Protein AF-A0A7N2M475-F1 (afdb_monomer)

InterPro domains:
  IPR001117 Multicopper oxidase, second cupredoxin domain [PF00394] (1-67)
  IPR008972 Cupredoxin [G3DSA:2.60.40.420] (1-97)
  IPR008972 Cupredoxin [SSF49503] (1-99)
  IPR045087 Multicopper oxidase [PTHR11709] (1-186)

Organism: Quercus lobata (NCBI:txid97700)

Radius of gyration: 23.49 Å; Cα contacts (8 Å, |Δi|>4): 237; chains: 1; bounding box: 61×37×65 Å

pLDDT: mean 92.79, std 6.05, range [60.66, 98.31]

Foldseek 3Di:
DWWQDKPPFGWDTDDDPDDDDDPPMDIDDDDDPPDPQAKAKDKDDAQDQDPDDDDDIDIDMDHHPPHDDDDHHYDDDDDSPPPVVVVVNVVPTGGDPPDPPDDDDDPDDPDAADKAKDKDWDAQDDDPRAAPDPPRTHIFIDILPDTDDQFDPDHPVVCVVVVNCVSHDDDCDDRYRPDDDPSPDPVCNPDPD

Mean predicted aligned error: 5.64 Å

Structure (mmCIF, N/CA/C/O backbone):
data_AF-A0A7N2M475-F1
#
_entry.id   AF-A0A7N2M475-F1
#
loop_
_atom_site.group_PDB
_atom_site.id
_atom_site.type_symbol
_atom_site.label_atom_id
_atom_site.label_alt_id
_atom_site.label_comp_id
_atom_site.label_asym_id
_atom_site.label_entity_id
_atom_site.label_seq_id
_atom_site.pdbx_PDB_ins_code
_atom_site.Cartn_x
_atom_site.Cartn_y
_atom_site.Cartn_z
_atom_site.occupancy
_atom_site.B_iso_or_equiv
_atom_site.auth_seq_id
_atom_site.auth_comp_id
_atom_site.auth_asym_id
_atom_site.auth_atom_id
_atom_site.pdbx_PDB_model_num
ATOM 1 N N . MET A 1 1 ? -14.676 -2.717 14.939 1.00 95.75 1 MET A N 1
ATOM 2 C CA . MET A 1 1 ? -14.855 -1.581 13.996 1.00 95.75 1 MET A CA 1
ATOM 3 C C . MET A 1 1 ? -15.519 -2.067 12.708 1.00 95.75 1 MET A C 1
ATOM 5 O O . MET A 1 1 ? -15.453 -3.262 12.441 1.00 95.75 1 MET A O 1
ATOM 9 N N . LYS A 1 2 ? -16.169 -1.190 11.929 1.00 98.06 2 LYS A N 1
ATOM 10 C CA . LYS A 1 2 ? -16.816 -1.527 10.646 1.00 98.06 2 LYS A CA 1
ATOM 11 C C . LYS A 1 2 ? -16.199 -0.710 9.509 1.00 98.06 2 LYS A C 1
ATOM 13 O O . LYS A 1 2 ? -16.401 0.500 9.463 1.00 98.06 2 LYS A O 1
ATOM 18 N N . VAL A 1 3 ? -15.453 -1.357 8.623 1.00 97.94 3 VAL A N 1
ATOM 19 C CA . VAL A 1 3 ? -14.917 -0.748 7.398 1.00 97.94 3 VAL A CA 1
ATOM 20 C C . VAL A 1 3 ? -16.051 -0.613 6.387 1.00 97.94 3 VAL A C 1
ATOM 22 O O . VAL A 1 3 ? -16.774 -1.585 6.155 1.00 97.94 3 VAL A O 1
ATOM 25 N N . VAL A 1 4 ? -16.224 0.590 5.839 1.00 97.25 4 VAL A N 1
ATOM 26 C CA . VAL A 1 4 ? -17.330 0.920 4.920 1.00 97.25 4 VAL A CA 1
ATOM 27 C C . VAL A 1 4 ? -16.870 1.522 3.593 1.00 97.25 4 VAL A C 1
ATOM 29 O O . VAL A 1 4 ? -17.634 1.511 2.629 1.00 97.25 4 VAL A O 1
ATOM 32 N N . ALA A 1 5 ? -15.645 2.046 3.527 1.00 96.50 5 ALA A N 1
ATOM 33 C CA . ALA A 1 5 ? -15.036 2.486 2.281 1.00 96.50 5 ALA A CA 1
ATOM 34 C C . ALA A 1 5 ? -13.509 2.363 2.336 1.00 96.50 5 ALA A C 1
ATOM 36 O O . ALA A 1 5 ? -12.908 2.463 3.410 1.00 96.50 5 ALA A O 1
ATOM 37 N N . ILE A 1 6 ? -12.901 2.178 1.167 1.00 95.94 6 ILE A N 1
ATOM 38 C CA . ILE A 1 6 ? -11.456 2.252 0.937 1.00 95.94 6 ILE A CA 1
ATOM 39 C C . ILE A 1 6 ? -11.208 3.084 -0.320 1.00 95.94 6 ILE A C 1
ATOM 41 O O . ILE A 1 6 ? -11.916 2.912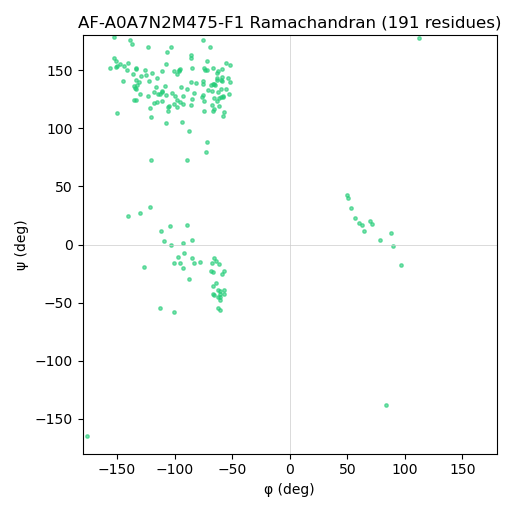 -1.309 1.00 95.94 6 ILE A O 1
ATOM 45 N N . ASP A 1 7 ? -10.248 4.005 -0.277 1.00 95.12 7 ASP A N 1
ATOM 46 C CA . ASP A 1 7 ? -9.843 4.836 -1.422 1.00 95.12 7 ASP A CA 1
ATOM 47 C C . ASP A 1 7 ? -11.034 5.510 -2.139 1.00 95.12 7 ASP A C 1
ATOM 49 O O . ASP A 1 7 ? -11.127 5.547 -3.365 1.00 95.12 7 ASP A O 1
ATOM 53 N N . ALA A 1 8 ? -11.972 6.038 -1.341 1.00 93.94 8 ALA A N 1
ATOM 54 C CA . ALA A 1 8 ? -13.227 6.663 -1.778 1.00 93.94 8 ALA A CA 1
ATOM 55 C C . ALA A 1 8 ? -14.212 5.740 -2.535 1.00 93.94 8 ALA A C 1
ATOM 57 O O . ALA A 1 8 ? -15.161 6.229 -3.152 1.00 93.94 8 ALA A O 1
ATOM 58 N N . ALA A 1 9 ? -14.044 4.418 -2.451 1.00 93.75 9 ALA A N 1
ATOM 59 C CA . ALA A 1 9 ? -14.984 3.424 -2.958 1.00 93.75 9 ALA A CA 1
ATOM 60 C C . ALA A 1 9 ? -15.664 2.670 -1.807 1.00 93.75 9 ALA A C 1
ATOM 62 O O . ALA A 1 9 ? -15.007 2.182 -0.886 1.00 93.75 9 ALA A O 1
ATOM 63 N N . TYR A 1 10 ? -16.992 2.548 -1.870 1.00 96.06 10 TYR A N 1
ATOM 64 C CA . TYR A 1 10 ? -17.750 1.796 -0.873 1.00 96.06 10 TYR A CA 1
ATOM 65 C C . TYR A 1 10 ? -17.411 0.307 -0.914 1.00 96.06 10 TYR A C 1
ATOM 67 O O . TYR A 1 10 ? -17.334 -0.308 -1.985 1.00 96.06 10 TYR A O 1
ATOM 75 N N . THR A 1 11 ? -17.273 -0.279 0.270 1.00 95.31 11 THR A N 1
ATOM 76 C CA . THR A 1 11 ? -17.067 -1.714 0.448 1.00 95.31 11 THR A CA 1
ATOM 77 C C . THR A 1 11 ? -18.328 -2.362 0.992 1.00 95.31 11 THR A C 1
ATOM 79 O O . THR A 1 11 ? -19.123 -1.722 1.687 1.00 95.31 11 THR A O 1
ATOM 82 N N . GLU A 1 12 ? -18.489 -3.661 0.749 1.00 96.12 12 GLU A N 1
ATOM 83 C CA . GLU A 1 12 ? -19.303 -4.455 1.667 1.00 96.12 12 GLU A CA 1
ATOM 84 C C . GLU A 1 12 ? -18.769 -4.252 3.089 1.00 96.12 12 GLU A C 1
ATOM 86 O O . GLU A 1 12 ? -17.564 -4.074 3.309 1.00 96.12 12 GLU A O 1
ATOM 91 N N . THR A 1 13 ? -19.670 -4.217 4.070 1.00 96.31 13 THR A N 1
ATOM 92 C CA . THR A 1 13 ? -19.257 -3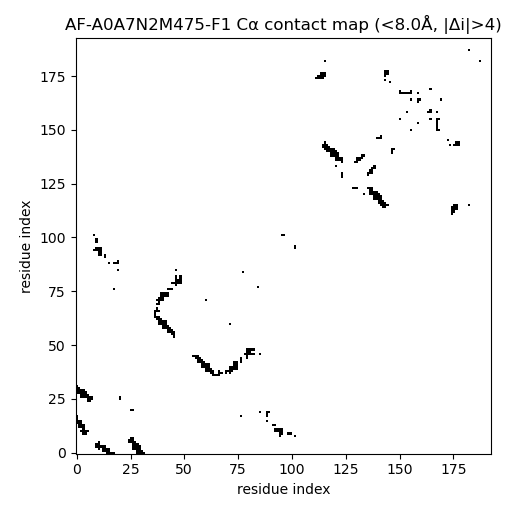.901 5.440 1.00 96.31 13 THR A CA 1
ATOM 93 C C . THR A 1 13 ? -18.345 -5.000 5.976 1.00 96.31 13 THR A C 1
ATOM 95 O O . THR A 1 13 ? -18.787 -6.129 6.193 1.00 96.31 13 THR A O 1
ATOM 98 N N . TYR A 1 14 ? -17.092 -4.653 6.273 1.00 97.44 14 TYR A N 1
ATOM 99 C CA . TYR A 1 14 ? -16.126 -5.579 6.858 1.00 97.44 14 TYR A CA 1
ATOM 100 C C . TYR A 1 14 ? -15.891 -5.264 8.339 1.00 97.44 14 TYR A C 1
ATOM 102 O O . TYR A 1 14 ? -15.453 -4.174 8.710 1.00 97.44 14 TYR A O 1
ATOM 110 N N . ILE A 1 15 ? -16.209 -6.223 9.211 1.00 97.69 15 ILE A N 1
ATOM 111 C CA . ILE A 1 15 ? -16.070 -6.077 10.663 1.00 97.69 15 ILE A CA 1
ATOM 112 C C . ILE A 1 15 ? -14.703 -6.607 11.098 1.00 97.69 15 ILE A C 1
ATOM 114 O O . ILE A 1 15 ? -14.390 -7.779 10.894 1.00 97.69 15 ILE A O 1
ATOM 118 N N . THR A 1 16 ? -13.901 -5.747 11.725 1.00 96.56 16 THR A N 1
ATOM 119 C CA . THR A 1 16 ? -12.542 -6.074 12.184 1.00 96.56 16 THR A CA 1
ATOM 120 C C . THR A 1 16 ? -12.144 -5.248 13.409 1.00 96.56 16 THR A C 1
ATOM 122 O O . THR A 1 16 ? -12.683 -4.161 13.644 1.00 96.56 16 THR A O 1
ATOM 125 N N . ASP A 1 17 ? -11.179 -5.748 14.178 1.00 95.12 17 ASP A N 1
ATOM 126 C CA . ASP A 1 17 ? -10.570 -5.063 15.328 1.00 95.12 17 ASP A CA 1
ATOM 127 C C . ASP A 1 17 ? -9.253 -4.364 14.970 1.00 95.12 17 ASP A C 1
ATOM 129 O O . ASP A 1 17 ? -8.738 -3.565 15.749 1.00 95.12 17 ASP A O 1
ATOM 133 N N . VAL A 1 18 ? -8.717 -4.637 13.778 1.00 96.00 18 VAL A N 1
ATOM 134 C CA . VAL A 1 18 ? -7.468 -4.058 13.276 1.00 96.00 18 VAL A CA 1
ATOM 135 C C . VAL A 1 18 ? -7.682 -3.561 11.855 1.00 96.00 18 VAL A C 1
ATOM 137 O O . VAL A 1 18 ? -8.299 -4.241 11.032 1.00 96.00 18 VAL A O 1
ATOM 140 N N . ILE A 1 19 ? -7.148 -2.376 11.578 1.00 96.56 19 ILE A N 1
ATOM 141 C CA . ILE A 1 19 ? -7.101 -1.778 10.246 1.00 96.56 19 ILE A CA 1
ATOM 142 C C . ILE A 1 19 ? -5.650 -1.827 9.777 1.00 96.56 19 ILE A C 1
ATOM 144 O O . ILE A 1 19 ? -4.741 -1.515 10.548 1.00 96.56 19 ILE A O 1
ATOM 148 N N . ILE A 1 20 ? -5.438 -2.205 8.520 1.00 96.25 20 ILE A N 1
ATOM 149 C CA . ILE A 1 20 ? -4.123 -2.189 7.881 1.00 96.25 20 ILE A CA 1
ATOM 150 C C . ILE A 1 20 ? -4.154 -1.114 6.799 1.00 96.25 20 ILE A C 1
ATOM 152 O O . ILE A 1 20 ? -5.084 -1.062 5.999 1.00 96.25 20 ILE A O 1
ATOM 156 N N . LEU A 1 21 ? -3.159 -0.231 6.811 1.00 95.38 21 LEU A N 1
ATOM 157 C CA . LEU A 1 21 ? -3.047 0.887 5.882 1.00 95.38 21 LEU A CA 1
ATOM 158 C C . LEU A 1 21 ? -1.652 0.889 5.274 1.00 95.38 21 LEU A C 1
ATOM 160 O O . LEU A 1 21 ? -0.656 0.857 6.001 1.00 95.38 21 LEU A O 1
ATOM 164 N N . SER A 1 22 ? -1.594 0.969 3.949 1.00 95.19 22 SER A N 1
ATOM 165 C CA . SER A 1 22 ? -0.362 1.278 3.229 1.00 95.19 22 SER A CA 1
ATOM 166 C C . SER A 1 22 ? -0.313 2.777 2.912 1.00 95.19 22 SER A C 1
ATOM 168 O O . SER A 1 22 ? -1.366 3.398 2.746 1.00 95.19 22 SER A O 1
ATOM 170 N N . PRO A 1 23 ? 0.877 3.396 2.816 1.00 95.75 23 PRO A N 1
ATOM 171 C CA . PRO A 1 23 ? 0.987 4.796 2.417 1.00 95.75 23 PRO A CA 1
ATOM 172 C C . PRO A 1 23 ? 0.250 5.074 1.100 1.00 95.75 23 PRO A C 1
ATOM 174 O O . PRO A 1 23 ? 0.448 4.365 0.117 1.00 95.75 23 PRO A O 1
ATOM 177 N N . GLY A 1 24 ? -0.593 6.108 1.090 1.00 97.12 24 GLY A N 1
ATOM 178 C CA . GLY A 1 24 ? -1.432 6.479 -0.055 1.00 97.12 24 GLY A CA 1
ATOM 179 C C . GLY A 1 24 ? -2.870 5.955 0.006 1.00 97.12 24 GLY A C 1
ATOM 180 O O . GLY A 1 24 ? -3.717 6.522 -0.675 1.00 97.12 24 GLY A O 1
ATOM 181 N N . GLN A 1 25 ? -3.158 4.951 0.843 1.00 97.06 25 GLN A N 1
ATOM 182 C CA . GLN A 1 25 ? -4.517 4.440 1.036 1.00 97.06 25 GLN A CA 1
ATOM 183 C C . GLN A 1 25 ? -5.301 5.243 2.077 1.00 97.06 25 GLN A C 1
ATOM 185 O O . GLN A 1 25 ? -4.730 5.761 3.045 1.00 97.06 25 GLN A O 1
ATOM 190 N N . THR A 1 26 ? -6.623 5.273 1.927 1.00 97.62 26 THR A N 1
ATOM 191 C CA . THR A 1 26 ? -7.567 5.772 2.935 1.00 97.62 26 THR A CA 1
ATOM 192 C C . THR A 1 26 ? -8.613 4.713 3.257 1.00 97.62 26 THR A C 1
ATOM 194 O O . THR A 1 26 ? -9.029 3.956 2.388 1.00 97.62 26 THR A O 1
ATOM 197 N N . THR A 1 27 ? -9.064 4.667 4.512 1.00 97.38 27 THR A N 1
ATOM 198 C CA . THR A 1 27 ? -10.117 3.742 4.954 1.00 97.38 27 THR A CA 1
ATOM 199 C C . THR A 1 27 ? -11.103 4.495 5.828 1.00 97.38 27 THR A C 1
ATOM 201 O O . THR A 1 27 ? -10.712 5.047 6.860 1.00 97.38 27 THR A O 1
ATOM 204 N N . ASP A 1 28 ? -12.381 4.450 5.462 1.00 97.75 28 ASP A N 1
ATOM 205 C CA . ASP A 1 28 ? -13.458 4.982 6.290 1.00 97.75 28 ASP A CA 1
ATOM 206 C C . ASP A 1 28 ? -14.017 3.881 7.182 1.00 97.75 28 ASP A C 1
ATOM 208 O O . ASP A 1 28 ? -14.388 2.787 6.735 1.00 97.75 28 ASP A O 1
ATOM 212 N N . VAL A 1 29 ? -14.072 4.182 8.478 1.00 97.81 29 VAL A N 1
ATOM 213 C CA . VAL A 1 29 ? -14.414 3.208 9.505 1.00 97.81 29 VAL A CA 1
ATOM 214 C C . VAL A 1 29 ? -15.425 3.785 10.477 1.00 97.81 29 VAL A C 1
ATOM 216 O O . VAL A 1 29 ? -15.185 4.794 11.138 1.00 97.81 29 VAL A O 1
ATOM 219 N N . LEU A 1 30 ? -16.543 3.081 10.628 1.00 98.06 30 LEU A N 1
ATOM 220 C CA . LEU A 1 30 ? -17.492 3.334 11.698 1.00 98.06 30 LEU A CA 1
ATOM 221 C C . LEU A 1 30 ? -17.041 2.563 12.940 1.00 98.06 30 LEU A C 1
ATOM 223 O O . LEU A 1 30 ? -16.945 1.330 12.938 1.00 98.06 30 LEU A O 1
ATOM 227 N N . PHE A 1 31 ? -16.781 3.283 14.025 1.00 95.06 31 PHE A N 1
ATOM 228 C CA . PHE A 1 31 ? -16.614 2.691 15.347 1.00 95.06 31 PHE A CA 1
ATOM 229 C C . PHE A 1 31 ? -17.795 3.089 16.233 1.00 95.06 31 PHE A C 1
ATOM 231 O O . PHE A 1 31 ? -18.390 4.152 16.065 1.00 95.06 31 PHE A O 1
ATOM 238 N N . THR A 1 32 ? -18.158 2.214 17.165 1.00 96.19 32 THR A N 1
ATOM 239 C CA . THR A 1 32 ? -19.249 2.453 18.110 1.00 96.19 32 THR A CA 1
ATOM 240 C C . THR A 1 32 ? -18.644 2.720 19.482 1.00 96.19 32 THR A C 1
ATOM 242 O O . THR A 1 32 ? -17.788 1.967 19.935 1.00 96.19 32 THR A O 1
ATOM 245 N N . ALA A 1 33 ? -19.053 3.815 20.122 1.00 95.12 33 ALA A N 1
ATOM 246 C CA . ALA A 1 33 ? -18.614 4.181 21.464 1.00 95.12 33 ALA A CA 1
ATOM 247 C C . ALA A 1 33 ? -19.551 3.558 22.518 1.00 95.12 33 ALA A C 1
ATOM 249 O O . ALA A 1 33 ? -20.389 4.244 23.099 1.00 95.12 33 ALA A O 1
ATOM 250 N N . ASP A 1 34 ? -19.443 2.242 22.709 1.00 95.56 34 ASP A N 1
ATOM 251 C CA . ASP A 1 34 ? -20.299 1.419 23.583 1.00 95.56 34 ASP A CA 1
ATOM 252 C C . ASP A 1 34 ? -19.579 0.860 24.826 1.00 95.56 34 ASP A C 1
ATOM 254 O O . ASP A 1 34 ? -20.100 -0.007 25.527 1.00 95.56 34 ASP A O 1
ATOM 258 N N . GLN A 1 35 ? -18.375 1.354 25.107 1.00 94.00 35 GLN A N 1
ATOM 259 C CA . GLN A 1 35 ? -17.565 0.918 26.240 1.00 94.00 35 GLN A CA 1
ATOM 260 C C . GLN A 1 35 ? -17.933 1.682 27.524 1.00 94.00 35 GLN A C 1
ATOM 262 O O . GLN A 1 35 ? -18.517 2.768 27.455 1.00 94.00 35 GLN A O 1
ATOM 267 N N . PRO A 1 36 ? -17.591 1.147 28.715 1.00 94.12 36 PRO A N 1
ATOM 268 C CA . PRO A 1 36 ? -17.759 1.867 29.973 1.00 94.12 36 PRO A CA 1
ATOM 269 C C . PRO A 1 36 ? -17.125 3.265 29.955 1.00 94.12 36 PRO A C 1
ATOM 271 O O . PRO A 1 36 ? -16.162 3.533 29.240 1.00 94.12 36 PRO A O 1
ATOM 274 N N . LEU A 1 37 ? -17.646 4.160 30.796 1.00 94.88 37 LEU A N 1
ATOM 275 C CA . LEU A 1 37 ? -17.142 5.526 30.908 1.00 94.88 37 LEU A CA 1
ATOM 276 C C . LEU A 1 37 ? -15.647 5.532 31.286 1.00 94.88 37 LEU A C 1
ATOM 278 O O . LEU A 1 37 ? -15.288 5.200 32.417 1.00 94.88 37 LEU A O 1
ATOM 282 N N . GLY A 1 38 ? -14.783 5.937 30.353 1.00 95.00 38 GLY A N 1
ATOM 283 C CA . GLY A 1 38 ? -13.333 5.885 30.534 1.00 95.00 38 GLY A CA 1
ATOM 284 C C . GLY A 1 38 ? -12.537 6.487 29.376 1.00 95.00 38 GLY A C 1
ATOM 285 O O . GLY A 1 38 ? -13.078 7.201 28.530 1.00 95.00 38 GLY A O 1
ATOM 286 N N . SER A 1 39 ? -11.240 6.184 29.352 1.00 95.94 39 SER A N 1
ATOM 287 C CA . SER A 1 39 ? -10.305 6.594 28.300 1.00 95.94 39 SER A CA 1
ATOM 288 C C . SER A 1 39 ? -9.656 5.364 27.670 1.00 95.94 39 SER A C 1
ATOM 290 O O . SER A 1 39 ? -9.286 4.421 28.372 1.00 95.94 39 SER A O 1
ATOM 292 N N . TYR A 1 40 ? -9.479 5.384 26.353 1.00 96.12 40 TYR A N 1
ATOM 293 C CA . TYR A 1 40 ? -9.000 4.251 25.562 1.00 96.12 40 TYR A CA 1
ATOM 294 C C . TYR A 1 40 ? -7.941 4.728 24.573 1.00 96.12 40 TYR A C 1
ATOM 296 O O . TYR A 1 40 ? -8.117 5.766 23.935 1.00 96.12 40 TYR A O 1
ATOM 304 N N . TYR A 1 41 ? -6.841 3.991 24.431 1.00 96.94 41 TYR A N 1
ATOM 305 C CA . TYR A 1 41 ? -5.873 4.282 23.380 1.00 96.94 41 TYR A CA 1
ATOM 306 C C . TYR A 1 41 ? -6.409 3.825 22.022 1.00 96.94 41 TYR A C 1
ATOM 308 O O . TYR A 1 41 ? -6.922 2.718 21.873 1.00 96.94 41 TYR A O 1
ATOM 316 N N . MET A 1 42 ? -6.202 4.660 21.012 1.00 96.31 42 MET A N 1
ATOM 317 C CA . MET A 1 42 ? -6.093 4.231 19.624 1.00 96.31 42 MET A CA 1
ATOM 318 C C . MET A 1 42 ? -4.600 4.147 19.324 1.00 96.31 42 MET A C 1
ATOM 320 O O . MET A 1 42 ? -3.884 5.116 19.553 1.00 96.31 42 MET A O 1
ATOM 324 N N . ALA A 1 43 ? -4.105 3.006 18.863 1.00 96.75 43 ALA A N 1
ATOM 325 C CA . ALA A 1 43 ? -2.674 2.803 18.677 1.00 96.75 43 ALA A CA 1
ATOM 326 C C . ALA A 1 43 ? -2.379 2.276 17.275 1.00 96.75 43 ALA A C 1
ATOM 328 O O . ALA A 1 43 ? -3.154 1.495 16.725 1.00 96.75 43 ALA A O 1
ATOM 329 N N . ALA A 1 44 ? -1.250 2.696 16.716 1.00 96.38 44 ALA A N 1
ATOM 330 C CA . ALA A 1 44 ? -0.759 2.236 15.431 1.00 96.38 44 ALA A CA 1
ATOM 331 C C . ALA A 1 44 ? 0.727 1.880 15.525 1.00 96.38 44 ALA A C 1
ATOM 333 O O . ALA A 1 44 ? 1.522 2.537 16.202 1.00 96.38 44 ALA A O 1
ATOM 334 N N . ARG A 1 45 ? 1.081 0.811 14.818 1.00 94.25 45 ARG A N 1
ATOM 335 C CA . ARG A 1 45 ? 2.438 0.288 14.663 1.00 94.25 45 ARG A CA 1
ATOM 336 C C . ARG A 1 45 ? 2.636 -0.076 13.193 1.00 94.25 45 ARG A C 1
ATOM 338 O O . ARG A 1 45 ? 1.675 -0.539 12.573 1.00 94.25 45 ARG A O 1
ATOM 345 N N . PRO A 1 46 ? 3.842 0.063 12.637 1.00 94.31 46 PRO A N 1
ATOM 346 C CA . PRO A 1 46 ? 4.114 -0.450 11.305 1.00 94.31 46 PRO A CA 1
ATOM 347 C C . PRO A 1 46 ? 3.970 -1.973 11.238 1.00 94.31 46 PRO A C 1
ATOM 349 O O . PRO A 1 46 ? 4.372 -2.697 12.155 1.00 94.31 46 PRO A O 1
ATOM 352 N N . TYR A 1 47 ? 3.413 -2.445 10.125 1.00 94.12 47 TYR A N 1
ATOM 353 C CA . TYR A 1 47 ? 3.619 -3.811 9.668 1.00 94.12 47 TYR A CA 1
ATOM 354 C C . TYR A 1 47 ? 4.917 -3.851 8.857 1.00 94.12 47 TYR A C 1
ATOM 356 O O . TYR A 1 47 ? 5.096 -3.071 7.922 1.00 94.12 47 TYR A O 1
ATOM 364 N N . PHE A 1 48 ? 5.836 -4.733 9.230 1.00 91.12 48 PHE A N 1
ATOM 365 C CA . PHE A 1 48 ? 7.156 -4.826 8.633 1.00 91.12 48 PHE A CA 1
ATOM 366 C C . PHE A 1 48 ? 7.661 -6.273 8.687 1.00 91.12 48 PHE A C 1
ATOM 368 O O . PHE A 1 48 ? 7.897 -6.827 9.760 1.00 91.12 48 PHE A O 1
ATOM 375 N N . SER A 1 49 ? 7.803 -6.905 7.521 1.00 88.12 49 SER A N 1
ATOM 376 C CA . SER A 1 49 ? 8.301 -8.283 7.394 1.00 88.12 49 SER A CA 1
ATOM 377 C C . SER A 1 49 ? 9.814 -8.360 7.163 1.00 88.12 49 SER A C 1
ATOM 379 O O . SER A 1 49 ? 10.423 -9.395 7.433 1.00 88.12 49 SER A O 1
ATOM 381 N N . ALA A 1 50 ? 10.436 -7.273 6.697 1.00 83.25 50 ALA A N 1
ATOM 382 C CA . ALA A 1 50 ? 11.886 -7.177 6.587 1.00 83.25 50 ALA A CA 1
ATOM 383 C C . ALA A 1 50 ? 12.526 -6.994 7.976 1.00 83.25 50 ALA A C 1
ATOM 385 O O . ALA A 1 50 ? 11.928 -6.443 8.897 1.00 83.25 50 ALA A O 1
ATOM 386 N N . GLN A 1 51 ? 13.750 -7.484 8.157 1.00 74.75 51 GLN A N 1
ATOM 387 C CA . GLN A 1 51 ? 14.435 -7.430 9.451 1.00 74.75 51 GLN A CA 1
ATOM 388 C C . GLN A 1 51 ? 15.376 -6.226 9.543 1.00 74.75 51 GLN A C 1
ATOM 390 O O . GLN A 1 51 ? 15.971 -5.812 8.552 1.00 74.75 51 GLN A O 1
ATOM 395 N N . GLY A 1 52 ? 15.558 -5.704 10.760 1.00 75.69 52 GLY A N 1
ATOM 396 C CA . GLY A 1 52 ? 16.675 -4.811 11.083 1.00 75.69 52 GLY A CA 1
ATOM 397 C C . GLY A 1 52 ? 16.462 -3.316 10.832 1.00 75.69 52 GLY A C 1
ATOM 398 O O . GLY A 1 52 ? 17.428 -2.568 10.954 1.00 75.69 52 GLY A O 1
ATOM 399 N N . LEU A 1 53 ? 15.239 -2.861 10.528 1.00 78.94 53 LEU A N 1
ATOM 400 C CA . LEU A 1 53 ? 14.925 -1.428 10.492 1.00 78.94 53 LEU A CA 1
ATOM 401 C C . LEU A 1 53 ? 14.166 -0.994 11.754 1.00 78.94 53 LEU A C 1
ATOM 403 O O . LEU A 1 53 ? 13.187 -1.649 12.121 1.00 78.94 53 LEU A O 1
ATOM 407 N N . PRO A 1 54 ? 14.596 0.092 12.422 1.00 85.81 54 PRO A N 1
ATOM 408 C CA . PRO A 1 54 ? 13.858 0.659 13.539 1.00 85.81 54 PRO A CA 1
ATOM 409 C C . PRO A 1 54 ? 12.593 1.360 13.042 1.00 85.81 54 PRO A C 1
ATOM 411 O O . PRO A 1 54 ? 12.555 1.904 11.937 1.00 85.81 54 PRO A O 1
ATOM 414 N N . PHE A 1 55 ? 11.569 1.378 13.885 1.00 89.00 55 PHE A N 1
ATOM 415 C CA . PHE A 1 55 ? 10.341 2.115 13.644 1.00 89.00 55 PHE A CA 1
ATOM 416 C C . PHE A 1 55 ? 9.712 2.553 14.962 1.00 89.00 55 PHE A C 1
ATOM 418 O O . PHE A 1 55 ? 9.876 1.898 15.993 1.00 89.00 55 PHE A O 1
ATOM 425 N N . ASP A 1 56 ? 8.957 3.644 14.893 1.00 89.38 56 ASP A N 1
ATOM 426 C CA . ASP A 1 56 ? 8.224 4.184 16.027 1.00 89.38 56 ASP A CA 1
ATOM 427 C C . ASP A 1 56 ? 6.779 3.678 16.037 1.00 89.38 56 ASP A C 1
ATOM 429 O O . ASP A 1 56 ? 6.173 3.413 14.995 1.00 89.38 56 ASP A O 1
ATOM 433 N N . ASN A 1 57 ? 6.213 3.580 17.238 1.00 92.56 57 ASN A N 1
ATOM 434 C CA . ASN A 1 57 ? 4.783 3.373 17.434 1.00 92.56 57 ASN A CA 1
ATOM 435 C C . ASN A 1 57 ? 4.131 4.711 17.775 1.00 92.56 57 ASN A C 1
ATOM 437 O O . ASN A 1 57 ? 4.736 5.555 18.437 1.00 92.56 57 ASN A O 1
ATOM 441 N N . THR A 1 58 ? 2.875 4.881 17.380 1.00 95.31 58 THR A N 1
ATOM 442 C CA . THR A 1 58 ? 2.105 6.089 17.680 1.00 95.31 58 THR A CA 1
ATOM 443 C C . THR A 1 58 ? 0.793 5.736 18.363 1.00 95.31 58 THR A C 1
ATOM 445 O O . THR A 1 58 ? 0.227 4.661 18.146 1.00 95.31 58 THR A O 1
ATOM 448 N N . SER A 1 59 ? 0.303 6.631 19.213 1.00 96.44 59 SER A N 1
ATOM 449 C CA . SER A 1 59 ? -0.990 6.481 19.866 1.00 96.44 59 SER A CA 1
ATOM 450 C C . SER A 1 59 ? -1.725 7.813 19.978 1.00 96.44 59 SER A C 1
ATOM 452 O O . SER A 1 59 ? -1.132 8.884 20.080 1.00 96.44 59 SER A O 1
ATOM 454 N N . GLY A 1 60 ? -3.049 7.726 19.956 1.00 95.88 60 GLY A N 1
ATOM 455 C CA . GLY A 1 60 ? -3.991 8.771 20.327 1.00 95.88 60 GLY A CA 1
ATOM 456 C C . GLY A 1 60 ? -4.909 8.265 21.437 1.00 95.88 60 GLY A C 1
ATOM 457 O O . GLY A 1 60 ? -4.911 7.079 21.767 1.00 95.88 60 GLY A O 1
ATOM 458 N N . ILE A 1 61 ? -5.699 9.157 22.030 1.00 95.94 61 ILE A N 1
ATOM 459 C CA . ILE A 1 61 ? -6.597 8.815 23.139 1.00 95.94 61 ILE A CA 1
ATOM 460 C C . ILE A 1 61 ? -8.026 9.193 22.758 1.00 95.94 61 ILE A C 1
ATOM 462 O O . ILE A 1 61 ? -8.297 10.335 22.394 1.00 95.94 61 ILE A O 1
ATOM 466 N N . ILE A 1 62 ? -8.942 8.238 22.893 1.00 94.94 62 ILE A N 1
ATOM 467 C CA . ILE A 1 62 ? -10.388 8.454 22.878 1.00 94.94 62 ILE A CA 1
ATOM 468 C C . ILE A 1 62 ? -10.842 8.586 24.333 1.00 94.94 62 ILE A C 1
ATOM 470 O O . ILE A 1 62 ? -10.624 7.678 25.135 1.00 94.94 62 ILE A O 1
ATOM 474 N N . VAL A 1 63 ? -11.473 9.705 24.684 1.00 95.69 63 VAL A N 1
ATOM 475 C CA . VAL A 1 63 ? -11.964 9.977 26.045 1.00 95.69 63 VAL A CA 1
ATOM 476 C C . VAL A 1 63 ? -13.477 10.121 26.007 1.00 95.69 63 VAL A C 1
ATOM 478 O O . VAL A 1 63 ? -13.997 10.990 25.307 1.00 95.69 63 VAL A O 1
ATOM 481 N N . TYR A 1 64 ? -14.192 9.296 26.773 1.00 95.06 64 TYR A N 1
ATOM 482 C CA . TYR A 1 64 ? -15.629 9.485 26.948 1.00 95.06 64 TYR A CA 1
ATOM 483 C C . TYR A 1 64 ? -15.889 10.757 27.756 1.00 95.06 64 TYR A C 1
ATOM 485 O O . TYR A 1 64 ? -15.234 11.026 28.765 1.00 95.06 64 TYR A O 1
ATOM 493 N N . GLN A 1 65 ? -16.881 11.541 27.342 1.00 94.56 65 GLN A N 1
ATOM 494 C CA . GLN A 1 65 ? -17.250 12.753 28.064 1.00 94.56 65 GLN A CA 1
ATOM 495 C C . GLN A 1 65 ? -17.699 12.415 29.492 1.00 94.56 65 GLN A C 1
ATOM 497 O O . GLN A 1 65 ? -18.603 11.610 29.691 1.00 94.56 65 GLN A O 1
ATOM 502 N N . GLY A 1 66 ? -17.076 13.049 30.489 1.00 92.00 66 GLY A N 1
ATOM 503 C CA . GLY A 1 66 ? -17.325 12.772 31.908 1.00 92.00 66 GLY A CA 1
ATOM 504 C C . GLY A 1 66 ? -16.435 11.677 32.505 1.00 92.00 66 GLY A C 1
ATOM 505 O O . GLY A 1 66 ? -16.526 11.420 33.707 1.00 92.00 66 GLY A O 1
ATOM 506 N N . ALA A 1 67 ? -15.549 11.061 31.713 1.00 91.31 67 ALA A N 1
ATOM 507 C CA . ALA A 1 67 ? -14.522 10.170 32.237 1.00 91.31 67 ALA A CA 1
ATOM 508 C C . ALA A 1 67 ? -13.613 10.917 33.226 1.00 91.31 67 ALA A C 1
ATOM 510 O O . ALA A 1 67 ? -13.160 12.036 32.977 1.00 91.31 67 ALA A O 1
ATOM 511 N N . LYS A 1 68 ? -13.341 10.286 34.371 1.00 87.06 68 LYS A N 1
ATOM 512 C CA . LYS A 1 68 ? -12.343 10.782 35.324 1.00 87.06 68 LYS A CA 1
ATOM 513 C C . LYS A 1 68 ? -10.943 10.507 34.776 1.00 87.06 68 LYS A C 1
ATOM 515 O O . LYS A 1 68 ? -10.749 9.541 34.043 1.00 87.06 68 LYS A O 1
ATOM 520 N N . SER A 1 69 ? -9.972 11.337 35.163 1.00 75.69 69 SER A N 1
ATOM 521 C CA . SER A 1 69 ? -8.570 11.129 34.788 1.00 75.69 69 SER A CA 1
ATOM 522 C C . SER A 1 69 ? -8.104 9.745 35.249 1.00 75.69 69 SER A C 1
ATOM 524 O O . SER A 1 69 ? -8.072 9.458 36.446 1.00 75.69 69 SER A O 1
ATOM 526 N N . ALA A 1 70 ? -7.799 8.883 34.283 1.00 79.19 70 ALA A N 1
ATOM 527 C CA . ALA A 1 70 ? -7.324 7.521 34.470 1.00 79.19 70 ALA A CA 1
ATOM 528 C C . ALA A 1 70 ? -6.375 7.168 33.319 1.00 79.19 70 ALA A C 1
ATOM 530 O O . ALA A 1 70 ? -6.456 7.751 32.235 1.00 79.19 70 ALA A O 1
ATOM 531 N N . THR A 1 71 ? -5.477 6.210 33.555 1.00 90.25 71 THR A N 1
ATOM 532 C CA . THR A 1 71 ? -4.584 5.704 32.503 1.00 90.25 71 THR A CA 1
ATOM 533 C C . THR A 1 71 ? -5.436 5.041 31.415 1.00 90.25 71 THR A C 1
ATOM 535 O O . THR A 1 71 ? -6.204 4.137 31.756 1.00 90.25 71 THR A O 1
ATOM 538 N N . PRO A 1 72 ? -5.348 5.463 30.138 1.00 95.25 72 PRO A N 1
ATOM 539 C CA . PRO A 1 72 ? -6.162 4.874 29.084 1.00 95.25 72 PRO A CA 1
ATOM 540 C C . PRO A 1 72 ? -5.847 3.390 28.866 1.00 95.25 72 PRO A C 1
ATOM 542 O O . PRO A 1 72 ? -4.701 2.959 29.009 1.00 95.25 72 PRO A O 1
ATOM 545 N N . ILE A 1 73 ? -6.859 2.609 28.491 1.00 94.75 73 ILE A N 1
ATOM 546 C CA . ILE A 1 73 ? -6.706 1.172 28.227 1.00 94.75 73 ILE A CA 1
ATOM 547 C C . ILE A 1 73 ? -6.041 0.975 26.858 1.00 94.75 73 ILE A C 1
ATOM 549 O O . ILE A 1 73 ? -6.509 1.516 25.857 1.00 94.75 73 ILE A O 1
ATOM 553 N N . MET A 1 74 ? -4.948 0.208 26.814 1.00 95.50 74 MET A N 1
ATOM 554 C CA . MET A 1 74 ? -4.217 -0.101 25.580 1.00 95.50 74 MET A CA 1
ATOM 555 C C . MET A 1 74 ? -4.876 -1.274 24.832 1.00 95.50 74 MET A C 1
ATOM 557 O O . MET A 1 74 ? -5.121 -2.308 25.459 1.00 95.50 74 MET A O 1
ATOM 561 N N . PRO A 1 75 ? -5.142 -1.165 23.516 1.00 94.81 75 PRO A N 1
ATOM 562 C CA . PRO A 1 75 ? -5.633 -2.288 22.725 1.00 94.81 75 PRO A CA 1
ATOM 563 C C . PRO A 1 75 ? -4.538 -3.336 22.486 1.00 94.81 75 PRO A C 1
ATOM 565 O O . PRO A 1 75 ? -3.341 -3.038 22.508 1.00 94.81 75 PRO A O 1
ATOM 568 N N . ALA A 1 76 ? -4.946 -4.570 22.191 1.00 94.06 76 ALA A N 1
ATOM 569 C CA . ALA A 1 76 ? -4.027 -5.595 21.714 1.00 94.06 76 ALA A CA 1
ATOM 570 C C . ALA A 1 76 ? -3.652 -5.308 20.252 1.00 94.06 76 ALA A C 1
ATOM 572 O O . ALA A 1 76 ? -4.500 -5.370 19.365 1.00 94.06 76 ALA A O 1
ATOM 573 N N . LEU A 1 77 ? -2.378 -5.000 19.997 1.00 93.94 77 LEU A N 1
ATOM 574 C CA . LEU A 1 77 ? -1.862 -4.841 18.639 1.00 93.94 77 LEU A CA 1
ATOM 575 C C . LEU A 1 77 ? -1.240 -6.155 18.136 1.00 93.94 77 LEU A C 1
ATOM 577 O O . LEU A 1 77 ? -0.432 -6.738 18.867 1.00 93.94 77 LEU A O 1
ATOM 581 N N . PRO A 1 78 ? -1.516 -6.580 16.885 1.00 95.25 78 PRO A N 1
ATOM 582 C CA . PRO A 1 78 ? -0.838 -7.721 16.260 1.00 95.25 78 PRO A CA 1
ATOM 583 C C . PRO A 1 78 ? 0.673 -7.543 16.264 1.00 95.25 78 PRO A C 1
ATOM 585 O O . PRO A 1 78 ? 1.134 -6.406 16.289 1.00 95.25 78 PRO A O 1
ATOM 588 N N . ALA A 1 79 ? 1.455 -8.622 16.190 1.00 94.44 79 ALA A N 1
ATOM 589 C CA . ALA A 1 79 ? 2.906 -8.509 16.024 1.00 94.44 79 ALA A CA 1
ATOM 590 C C . ALA A 1 79 ? 3.260 -7.732 14.736 1.00 94.44 79 ALA A C 1
ATOM 592 O O . ALA A 1 79 ? 2.514 -7.739 13.764 1.00 94.44 79 ALA A O 1
ATOM 593 N N . PHE A 1 80 ? 4.408 -7.045 14.711 1.00 93.25 80 PHE A N 1
ATOM 594 C CA . PHE A 1 80 ? 4.750 -6.118 13.617 1.00 93.25 80 PHE A CA 1
ATOM 595 C C . PHE A 1 80 ? 5.005 -6.892 12.325 1.00 93.25 80 PHE A C 1
ATOM 597 O O . PHE A 1 80 ? 4.866 -6.350 11.245 1.00 93.25 80 PHE A O 1
ATOM 604 N N . ASN A 1 81 ? 5.349 -8.168 12.434 1.00 94.12 81 ASN A N 1
ATOM 605 C CA . ASN A 1 81 ? 5.603 -9.083 11.335 1.00 94.12 81 ASN A CA 1
ATOM 606 C C . ASN A 1 81 ? 4.444 -10.072 11.109 1.00 94.12 81 ASN A C 1
ATOM 608 O O . ASN A 1 81 ? 4.633 -11.081 10.431 1.00 94.12 81 ASN A O 1
ATOM 612 N N . ASP A 1 82 ? 3.254 -9.812 11.662 1.00 95.62 82 ASP A N 1
ATOM 613 C CA . ASP A 1 82 ? 2.070 -10.664 11.502 1.00 95.62 82 ASP A CA 1
ATOM 614 C C . ASP A 1 82 ? 1.480 -10.545 10.083 1.00 95.62 82 ASP A C 1
ATOM 616 O O . ASP A 1 82 ? 0.511 -9.827 9.821 1.00 95.62 82 ASP A O 1
ATOM 620 N N . THR A 1 83 ? 2.115 -11.253 9.144 1.00 96.19 83 THR A N 1
ATOM 621 C CA . THR A 1 83 ? 1.686 -11.329 7.739 1.00 96.19 83 THR A CA 1
ATOM 622 C C . THR A 1 83 ? 0.277 -11.914 7.594 1.00 96.19 83 THR A C 1
ATOM 624 O O . THR A 1 83 ? -0.496 -11.353 6.817 1.00 96.19 83 THR A O 1
ATOM 627 N N . PRO A 1 84 ? -0.117 -12.985 8.322 1.00 97.50 84 PRO A N 1
ATOM 628 C CA . PRO A 1 84 ? -1.480 -13.510 8.248 1.00 97.50 84 PRO A CA 1
ATOM 629 C C . PRO A 1 84 ? -2.563 -12.479 8.579 1.00 97.50 84 PRO A C 1
ATOM 631 O O . PRO A 1 84 ? -3.562 -12.409 7.861 1.00 97.50 84 PRO A O 1
ATOM 634 N N . THR A 1 85 ? -2.374 -11.652 9.613 1.00 96.75 85 THR A N 1
ATOM 635 C CA . THR A 1 85 ? -3.339 -10.591 9.949 1.00 96.75 85 THR A CA 1
ATOM 636 C C . THR A 1 85 ? -3.408 -9.525 8.853 1.00 96.75 85 THR A C 1
ATOM 638 O O . THR A 1 85 ? -4.509 -9.142 8.447 1.00 96.75 85 THR A O 1
ATOM 641 N N . ALA A 1 86 ? -2.258 -9.099 8.317 1.00 96.38 86 ALA A N 1
ATOM 642 C CA . ALA A 1 86 ? -2.208 -8.149 7.204 1.00 96.38 86 ALA A CA 1
ATOM 643 C C . ALA A 1 86 ? -2.920 -8.687 5.950 1.00 96.38 86 ALA A C 1
ATOM 645 O O . ALA A 1 86 ? -3.771 -8.015 5.365 1.00 96.38 86 ALA A O 1
ATOM 646 N N . TYR A 1 87 ? -2.627 -9.935 5.586 1.00 96.88 87 TYR A N 1
ATOM 647 C CA . TYR A 1 87 ? -3.245 -10.635 4.463 1.00 96.88 87 TYR A CA 1
ATOM 648 C C . TYR A 1 87 ? -4.760 -10.780 4.640 1.00 96.88 87 TYR A C 1
ATOM 650 O O . TYR A 1 87 ? -5.528 -10.508 3.714 1.00 96.88 87 TYR A O 1
ATOM 658 N N . LYS A 1 88 ? -5.210 -11.167 5.839 1.00 97.12 88 LYS A N 1
ATOM 659 C CA . LYS A 1 88 ? -6.634 -11.319 6.154 1.00 97.12 88 LYS A CA 1
ATOM 660 C C . LYS A 1 88 ? -7.394 -10.004 5.995 1.00 97.12 88 LYS A C 1
ATOM 662 O O . LYS A 1 88 ? -8.519 -10.038 5.507 1.00 97.12 88 LYS A O 1
ATOM 667 N N . PHE A 1 89 ? -6.819 -8.870 6.396 1.00 96.94 89 PHE A N 1
ATOM 668 C CA . PHE A 1 89 ? -7.475 -7.576 6.209 1.00 96.94 89 PHE A CA 1
ATOM 669 C C . PHE A 1 89 ? -7.727 -7.306 4.722 1.00 96.94 89 PHE A C 1
ATOM 671 O O . PHE A 1 89 ? -8.876 -7.144 4.326 1.00 96.94 89 PHE A O 1
ATOM 678 N N . TYR A 1 90 ? -6.680 -7.344 3.891 1.00 96.00 90 TYR A N 1
ATOM 679 C CA . TYR A 1 90 ? -6.797 -6.995 2.472 1.00 96.00 90 TYR A CA 1
ATOM 680 C C . TYR A 1 90 ? -7.652 -7.975 1.661 1.00 96.00 90 TYR A C 1
ATOM 682 O O . TYR A 1 90 ? -8.386 -7.549 0.776 1.00 96.00 90 TYR A O 1
ATOM 690 N N . THR A 1 91 ? -7.610 -9.272 1.971 1.00 96.44 91 THR A N 1
ATOM 691 C CA . THR A 1 91 ? -8.377 -10.285 1.219 1.00 96.44 91 THR A CA 1
ATOM 692 C C . THR A 1 91 ? -9.861 -10.351 1.567 1.00 96.44 91 THR A C 1
ATOM 694 O O . THR A 1 91 ? -10.627 -10.939 0.810 1.00 96.44 91 THR A O 1
ATOM 697 N N . ASN A 1 92 ? -10.287 -9.745 2.679 1.00 96.44 92 ASN A N 1
ATOM 698 C CA . ASN A 1 92 ? -11.706 -9.653 3.035 1.00 96.44 92 ASN A CA 1
ATOM 699 C C . ASN A 1 92 ? -12.382 -8.378 2.512 1.00 96.44 92 ASN A C 1
ATOM 701 O O . ASN A 1 92 ? -13.600 -8.246 2.634 1.00 96.44 92 ASN A O 1
ATOM 705 N N . LEU A 1 93 ? -11.627 -7.437 1.938 1.00 95.75 93 LEU A N 1
ATOM 706 C CA . LEU A 1 93 ? -12.203 -6.241 1.334 1.00 95.75 93 LEU A CA 1
ATOM 707 C C . LEU A 1 93 ? -12.861 -6.605 0.004 1.00 95.75 93 LEU A C 1
ATOM 709 O O . LEU A 1 93 ? -12.222 -7.133 -0.903 1.00 95.75 93 LEU A O 1
ATOM 713 N N . THR A 1 94 ? -14.147 -6.294 -0.118 1.00 94.94 94 THR A N 1
ATOM 714 C CA . THR A 1 94 ? -14.920 -6.482 -1.348 1.00 94.94 94 THR A CA 1
ATOM 715 C C . THR A 1 94 ? -15.675 -5.197 -1.662 1.00 94.94 94 THR A C 1
ATOM 717 O O . THR A 1 94 ? -16.146 -4.511 -0.754 1.00 94.94 94 THR A O 1
ATOM 720 N N . GLY A 1 95 ? -15.741 -4.824 -2.942 1.00 93.56 95 GLY A N 1
ATOM 721 C CA . GLY A 1 95 ? -16.512 -3.653 -3.371 1.00 93.56 95 GLY A CA 1
ATOM 722 C C . GLY A 1 95 ? -18.008 -3.873 -3.152 1.00 93.56 95 GLY A C 1
ATOM 723 O O . GLY A 1 95 ? -18.446 -5.017 -3.188 1.00 93.56 95 GLY A O 1
ATOM 724 N N . PHE A 1 96 ? -18.774 -2.799 -2.943 1.00 95.00 96 PHE A N 1
ATOM 725 C CA . PHE A 1 96 ? -20.223 -2.844 -2.698 1.00 95.00 96 PHE A CA 1
ATOM 726 C C . PHE A 1 96 ? -21.032 -2.820 -4.015 1.00 95.00 96 PHE A C 1
ATOM 728 O O . PHE A 1 96 ? -21.231 -1.738 -4.586 1.00 95.00 96 PHE A O 1
ATOM 735 N N . PRO A 1 97 ? -21.496 -3.968 -4.554 1.00 93.44 97 PRO A N 1
ATOM 736 C CA . PRO A 1 97 ? -22.160 -4.004 -5.851 1.00 93.44 97 PRO A CA 1
ATOM 737 C C . PRO A 1 97 ? -23.548 -3.367 -5.770 1.00 93.44 97 PRO A C 1
ATOM 739 O O . PRO A 1 97 ? -24.329 -3.657 -4.869 1.00 93.44 97 PRO A O 1
ATOM 742 N N . GLY A 1 98 ? -23.871 -2.493 -6.726 1.00 89.25 98 GLY A N 1
ATOM 743 C CA . GLY A 1 98 ? -25.140 -1.754 -6.726 1.00 89.25 98 GLY A CA 1
ATOM 744 C C . GLY A 1 98 ? -25.185 -0.555 -5.769 1.00 89.25 98 GLY A C 1
ATOM 745 O O . GLY A 1 98 ? -26.223 0.100 -5.667 1.00 89.25 98 GLY A O 1
ATOM 746 N N . GLY A 1 99 ? -24.074 -0.235 -5.100 1.00 88.88 99 GLY A N 1
ATOM 747 C CA . GLY A 1 99 ? -23.925 0.992 -4.325 1.00 88.88 99 GLY A CA 1
ATOM 748 C C . GLY A 1 99 ? -23.862 2.266 -5.179 1.00 88.88 99 GLY A C 1
ATOM 749 O O . GLY A 1 99 ? -23.713 2.200 -6.405 1.00 88.88 99 GLY A O 1
ATOM 750 N N . PRO A 1 100 ? -23.929 3.453 -4.549 1.00 89.25 100 PRO A N 1
ATOM 751 C CA . PRO A 1 100 ? -23.699 4.715 -5.243 1.00 89.25 100 PRO A CA 1
ATOM 752 C C . PRO A 1 100 ? -22.338 4.712 -5.949 1.00 89.25 100 PRO A C 1
ATOM 754 O O . PRO A 1 100 ? -21.335 4.329 -5.355 1.00 89.25 100 PRO A O 1
ATOM 757 N N . HIS A 1 101 ? -22.311 5.158 -7.208 1.00 87.56 101 HIS A N 1
ATOM 758 C CA . HIS A 1 101 ? -21.100 5.240 -8.038 1.00 87.56 101 HIS A CA 1
ATOM 759 C C . HIS A 1 101 ? -20.376 3.903 -8.283 1.00 87.56 101 HIS A C 1
ATOM 761 O O . HIS A 1 101 ? -19.218 3.905 -8.697 1.00 87.56 101 HIS A O 1
ATOM 767 N N . TRP A 1 102 ? -21.045 2.764 -8.073 1.00 91.50 102 TRP A N 1
ATOM 768 C CA . TRP A 1 102 ? -20.481 1.462 -8.416 1.00 91.50 102 TRP A CA 1
ATOM 769 C C . TRP A 1 102 ? -20.282 1.320 -9.932 1.00 91.50 102 TRP A C 1
ATOM 771 O O . TRP A 1 102 ? -21.161 1.667 -10.725 1.00 91.50 102 TRP A O 1
ATOM 781 N N . VAL A 1 103 ? -19.133 0.766 -10.323 1.00 89.75 103 VAL A N 1
ATOM 782 C CA . VAL A 1 103 ? -18.776 0.483 -11.717 1.00 89.75 103 VAL A CA 1
ATOM 783 C C . VAL A 1 103 ? -18.586 -1.031 -11.882 1.00 89.75 103 VAL A C 1
ATOM 785 O O . VAL A 1 103 ? -17.871 -1.633 -11.077 1.00 89.75 103 VAL A O 1
ATOM 788 N N . PRO A 1 104 ? -19.200 -1.665 -12.902 1.00 92.38 104 PRO A N 1
ATOM 789 C CA . PRO A 1 104 ? -18.988 -3.080 -13.190 1.00 92.38 104 PRO A CA 1
ATOM 790 C C . PRO A 1 104 ? -17.523 -3.413 -13.481 1.00 92.38 104 PRO A C 1
ATOM 792 O O . PRO A 1 104 ? -16.818 -2.652 -14.141 1.00 92.38 104 PRO A O 1
ATOM 795 N N . VAL A 1 105 ? -17.087 -4.594 -13.039 1.00 93.69 105 VAL A N 1
ATOM 796 C CA . VAL A 1 105 ? -15.747 -5.114 -13.339 1.00 93.69 105 VAL A CA 1
ATOM 797 C C . VAL A 1 105 ? -15.640 -5.434 -14.840 1.00 93.69 105 VAL A C 1
ATOM 799 O O . VAL A 1 105 ? -16.533 -6.107 -15.365 1.00 93.69 105 VAL A O 1
ATOM 802 N N . PRO A 1 106 ? -14.572 -5.003 -15.542 1.00 95.25 106 PRO A N 1
ATOM 803 C CA . PRO A 1 106 ? -14.321 -5.403 -16.926 1.00 95.25 106 PRO A CA 1
ATOM 804 C C . PRO A 1 106 ? -14.209 -6.928 -17.062 1.00 95.25 106 PRO A C 1
ATOM 806 O O . PRO A 1 106 ? -13.431 -7.563 -16.355 1.00 95.25 106 PRO A O 1
ATOM 809 N N . LEU A 1 107 ? -14.994 -7.521 -17.968 1.00 96.81 107 LEU A N 1
ATOM 810 C CA . LEU A 1 107 ? -15.035 -8.979 -18.181 1.00 96.81 107 LEU A CA 1
ATOM 811 C C . LEU A 1 107 ? -14.231 -9.444 -19.403 1.00 96.81 107 LEU A C 1
ATOM 813 O O . LEU A 1 107 ? -13.959 -10.633 -19.542 1.00 96.81 107 LEU A O 1
ATOM 817 N N . GLN A 1 108 ? -13.883 -8.520 -20.296 1.00 97.75 108 GLN A N 1
ATOM 818 C CA . GLN A 1 108 ? -13.036 -8.766 -21.458 1.00 97.75 108 GLN A CA 1
ATOM 819 C C . GLN A 1 108 ? -11.716 -8.040 -21.223 1.00 97.75 108 GLN A C 1
ATOM 821 O O . GLN A 1 108 ? -11.716 -6.845 -20.936 1.00 97.75 108 GLN A O 1
ATOM 826 N N . VAL A 1 109 ? -10.618 -8.788 -21.269 1.00 97.19 109 VAL A N 1
ATOM 827 C CA . VAL A 1 109 ? -9.266 -8.261 -21.079 1.00 97.19 109 VAL A CA 1
ATOM 828 C C . VAL A 1 109 ? -8.636 -8.096 -22.455 1.00 97.19 109 VAL A C 1
ATOM 830 O O . VAL A 1 109 ? -8.525 -9.075 -23.191 1.00 97.19 109 VAL A O 1
ATOM 833 N N . ASP A 1 110 ? -8.243 -6.869 -22.791 1.00 97.81 110 ASP A N 1
ATOM 834 C CA . ASP A 1 110 ? -7.628 -6.544 -24.083 1.00 97.81 110 ASP A CA 1
ATOM 835 C C . ASP A 1 110 ? -6.101 -6.740 -24.071 1.00 97.81 110 ASP A C 1
ATOM 837 O O . ASP A 1 110 ? -5.505 -7.073 -25.093 1.00 97.81 110 ASP A O 1
ATOM 841 N N . GLU A 1 111 ? -5.467 -6.556 -22.908 1.00 97.44 111 GLU A N 1
ATOM 842 C CA . GLU A 1 111 ? -4.012 -6.555 -22.736 1.00 97.44 111 GLU A CA 1
ATOM 843 C C . GLU A 1 111 ? -3.621 -7.173 -21.387 1.00 97.44 111 GLU A C 1
ATOM 845 O O . GLU A 1 111 ? -4.287 -6.970 -20.368 1.00 97.44 111 GLU A O 1
ATOM 850 N N . HIS A 1 112 ? -2.535 -7.947 -21.379 1.00 97.75 112 HIS A N 1
ATOM 851 C CA . HIS A 1 112 ? -2.029 -8.631 -20.193 1.00 97.75 112 HIS A CA 1
ATOM 852 C C . HIS A 1 112 ? -0.601 -8.181 -19.902 1.00 97.75 112 HIS A C 1
ATOM 854 O O . HIS A 1 112 ? 0.307 -8.470 -20.678 1.00 97.75 112 HIS A O 1
ATOM 860 N N . MET A 1 113 ? -0.395 -7.558 -18.742 1.00 98.06 113 MET A N 1
ATOM 861 C CA . MET A 1 113 ? 0.931 -7.185 -18.257 1.00 98.06 113 MET A CA 1
ATOM 862 C C . MET A 1 113 ? 1.317 -8.031 -17.041 1.00 98.06 113 MET A C 1
ATOM 864 O O . MET A 1 113 ? 0.558 -8.145 -16.076 1.00 98.06 113 MET A O 1
ATOM 868 N N . PHE A 1 114 ? 2.521 -8.588 -17.061 1.00 98.12 114 PHE A N 1
ATOM 869 C CA . PHE A 1 114 ? 3.195 -9.168 -15.911 1.00 98.12 114 PHE A CA 1
ATOM 870 C C . PHE A 1 114 ? 4.332 -8.234 -15.487 1.00 98.12 114 PHE A C 1
ATOM 872 O O . PHE A 1 114 ? 5.373 -8.157 -16.138 1.00 98.12 114 PHE A O 1
ATOM 879 N N . ILE A 1 115 ? 4.125 -7.498 -14.392 1.00 98.00 115 ILE A N 1
ATOM 880 C CA . ILE A 1 115 ? 5.088 -6.510 -13.896 1.00 98.00 115 ILE A CA 1
ATOM 881 C C . ILE A 1 115 ? 5.812 -7.052 -12.668 1.00 98.00 115 ILE A C 1
ATOM 883 O O . ILE A 1 115 ? 5.203 -7.322 -11.633 1.00 98.00 115 ILE A O 1
ATOM 887 N N . THR A 1 116 ? 7.130 -7.173 -12.768 1.00 97.12 116 THR A N 1
ATOM 888 C CA . THR A 1 116 ? 8.003 -7.464 -11.627 1.00 97.12 116 THR A CA 1
ATOM 889 C C . THR A 1 116 ? 8.437 -6.161 -10.974 1.00 97.12 116 THR A C 1
ATOM 891 O O . THR A 1 116 ? 8.849 -5.234 -11.664 1.00 97.12 116 THR A O 1
ATOM 894 N N . PHE A 1 117 ? 8.360 -6.084 -9.648 1.00 95.50 117 PHE A N 1
ATOM 895 C CA . PHE A 1 117 ? 8.820 -4.937 -8.867 1.00 95.50 117 PHE A CA 1
ATOM 896 C C . PHE A 1 117 ? 9.971 -5.392 -7.983 1.00 95.50 117 PHE A C 1
ATOM 898 O O . PHE A 1 117 ? 9.885 -6.444 -7.347 1.00 95.50 117 PHE A O 1
ATOM 905 N N . GLY A 1 118 ? 11.038 -4.605 -7.913 1.00 92.25 118 GLY A N 1
ATOM 906 C CA . GLY A 1 118 ? 12.193 -4.977 -7.108 1.00 92.25 118 GLY A CA 1
ATOM 907 C C . GLY A 1 118 ? 13.030 -3.788 -6.683 1.00 92.25 118 GLY A C 1
ATOM 908 O O . GLY A 1 118 ? 13.107 -2.774 -7.377 1.00 92.25 118 GLY A O 1
ATOM 909 N N . ASN A 1 119 ? 13.693 -3.945 -5.539 1.00 91.06 119 ASN A N 1
ATOM 910 C CA . ASN A 1 119 ? 14.850 -3.126 -5.212 1.00 91.06 119 ASN A CA 1
ATOM 911 C C 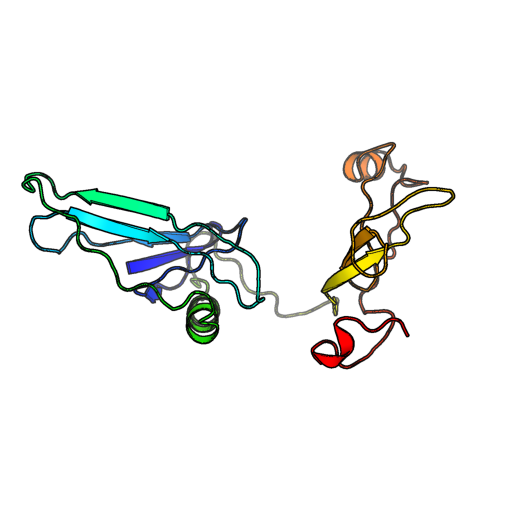. ASN A 1 119 ? 16.035 -3.625 -6.039 1.00 91.06 119 ASN A C 1
ATOM 913 O O . ASN A 1 119 ? 16.220 -4.827 -6.225 1.00 91.06 119 ASN A O 1
ATOM 917 N N . SER A 1 120 ? 16.844 -2.699 -6.524 1.00 89.94 120 SER A N 1
ATOM 918 C CA . SER A 1 120 ? 17.985 -2.980 -7.386 1.00 89.94 120 SER A CA 1
ATOM 919 C C . SER A 1 120 ? 19.179 -2.136 -6.950 1.00 89.94 120 SER A C 1
ATOM 921 O O . SER A 1 120 ? 19.072 -1.252 -6.095 1.00 89.94 120 SER A O 1
ATOM 923 N N . LEU A 1 121 ? 20.332 -2.395 -7.553 1.00 90.38 121 LEU A N 1
ATOM 924 C CA . LEU A 1 121 ? 21.508 -1.551 -7.415 1.00 90.38 121 LEU A CA 1
ATOM 925 C C . LEU A 1 121 ? 21.839 -0.937 -8.773 1.00 90.38 121 LEU A C 1
ATOM 927 O O . LEU A 1 121 ? 21.650 -1.563 -9.813 1.00 90.38 121 LEU A O 1
ATOM 931 N N . ALA A 1 122 ? 22.300 0.305 -8.753 1.00 89.75 122 ALA A N 1
ATOM 932 C CA . ALA A 1 122 ? 22.808 1.006 -9.918 1.00 89.75 122 ALA A CA 1
ATOM 933 C C . ALA A 1 122 ? 24.276 1.386 -9.679 1.00 89.75 122 ALA A C 1
ATOM 935 O O . ALA A 1 122 ? 24.646 1.708 -8.542 1.00 89.75 122 ALA A O 1
ATOM 936 N N . PRO A 1 123 ? 25.114 1.427 -10.728 1.00 89.19 123 PRO A N 1
ATOM 937 C CA . PRO A 1 123 ? 26.477 1.927 -10.610 1.00 89.19 123 PRO A CA 1
ATOM 938 C C . PRO A 1 123 ? 26.513 3.310 -9.946 1.00 89.19 123 PRO A C 1
ATOM 940 O O . PRO A 1 123 ? 25.683 4.173 -10.231 1.00 89.19 123 PRO A O 1
ATOM 943 N N . CYS A 1 124 ? 27.49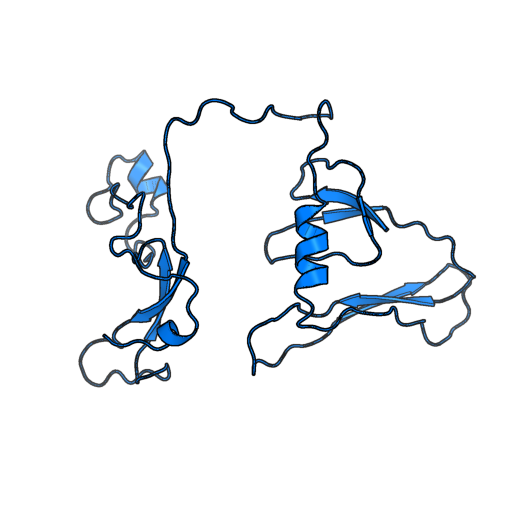4 3.533 -9.068 1.00 85.81 124 CYS A N 1
ATOM 944 C CA . CYS A 1 124 ? 27.616 4.775 -8.297 1.00 85.81 124 CYS A CA 1
ATOM 945 C C . CYS A 1 124 ? 27.905 6.026 -9.161 1.00 85.81 124 CYS A C 1
ATOM 947 O O . CYS A 1 124 ? 27.795 7.160 -8.696 1.00 85.81 124 CYS A O 1
ATOM 949 N N . GLY A 1 125 ? 28.245 5.820 -10.435 1.00 82.00 125 GLY A N 1
ATOM 950 C CA . GLY A 1 125 ? 28.764 6.828 -11.354 1.00 82.00 125 GLY A CA 1
ATOM 951 C C . GLY A 1 125 ? 30.226 6.547 -11.707 1.00 82.00 125 GLY A C 1
ATOM 952 O O . GLY A 1 125 ? 30.816 5.582 -11.227 1.00 82.00 125 GLY A O 1
ATOM 953 N N . GLY A 1 126 ? 30.808 7.371 -12.580 1.00 76.69 126 GLY A N 1
ATOM 954 C CA . GLY A 1 126 ? 32.230 7.290 -12.931 1.00 76.69 126 GLY A CA 1
ATOM 955 C C . GLY A 1 126 ? 33.133 8.075 -11.969 1.00 76.69 126 GLY A C 1
ATOM 956 O O . GLY A 1 126 ? 32.678 8.972 -11.261 1.00 76.69 126 GLY A O 1
ATOM 957 N N . GLY A 1 127 ? 34.438 7.781 -11.988 1.00 73.19 127 GLY A N 1
ATOM 958 C CA . GLY A 1 127 ? 35.462 8.531 -11.247 1.00 73.19 127 GLY A CA 1
ATOM 959 C C . GLY A 1 127 ? 35.624 8.099 -9.784 1.00 73.19 127 GLY A C 1
ATOM 960 O O . GLY A 1 127 ? 35.644 6.910 -9.487 1.00 73.19 127 GLY A O 1
ATOM 961 N N . SER A 1 128 ? 35.774 9.071 -8.876 1.00 69.88 128 SER A N 1
ATOM 962 C CA . SER A 1 128 ? 35.959 8.887 -7.422 1.00 69.88 128 SER A CA 1
ATOM 963 C C . SER A 1 128 ? 34.643 8.833 -6.626 1.00 69.88 128 SER A C 1
ATOM 965 O O . SER A 1 128 ? 34.639 9.037 -5.409 1.00 69.88 128 SER A O 1
ATOM 967 N N . ALA A 1 129 ? 33.514 8.613 -7.306 1.00 77.56 129 ALA A N 1
ATOM 968 C CA . ALA A 1 129 ? 32.203 8.552 -6.675 1.00 77.56 129 ALA A CA 1
ATOM 969 C C . ALA A 1 129 ? 32.112 7.326 -5.751 1.00 77.56 129 ALA A C 1
ATOM 971 O O . ALA A 1 129 ? 32.150 6.186 -6.205 1.00 77.56 129 ALA A O 1
ATOM 972 N N . ASN A 1 130 ? 31.979 7.577 -4.447 1.00 82.88 130 ASN A N 1
ATOM 973 C CA . ASN A 1 130 ? 31.856 6.540 -3.427 1.00 82.88 130 ASN A CA 1
ATOM 974 C C . ASN A 1 130 ? 30.411 6.468 -2.923 1.00 82.88 130 ASN A C 1
ATOM 976 O O . ASN A 1 130 ? 29.928 7.406 -2.282 1.00 82.88 130 ASN A O 1
ATOM 980 N N . CYS A 1 131 ? 29.735 5.345 -3.167 1.00 89.44 131 CYS A N 1
ATOM 981 C CA . CYS A 1 131 ? 28.384 5.100 -2.669 1.00 89.44 131 CYS A CA 1
ATOM 982 C C . CYS A 1 131 ? 28.424 4.262 -1.397 1.00 89.44 131 CYS A C 1
ATOM 984 O O . CYS A 1 131 ? 29.269 3.388 -1.222 1.00 89.44 131 CYS A O 1
ATOM 986 N N . ARG A 1 132 ? 27.468 4.529 -0.506 1.00 88.38 132 ARG A N 1
ATOM 987 C CA . ARG A 1 132 ? 27.313 3.815 0.771 1.00 88.38 132 ARG A CA 1
ATOM 988 C C . ARG A 1 132 ? 26.355 2.625 0.694 1.00 88.38 132 ARG A C 1
ATOM 990 O O . ARG A 1 132 ? 26.077 2.019 1.722 1.00 88.38 132 ARG A O 1
ATOM 997 N N . GLY A 1 133 ? 25.799 2.340 -0.484 1.00 85.94 133 GLY A N 1
ATOM 998 C CA . GLY A 1 133 ? 24.924 1.191 -0.671 1.00 85.94 133 GLY A CA 1
ATOM 999 C C . GLY A 1 133 ? 25.705 -0.119 -0.714 1.00 85.94 133 GLY A C 1
ATOM 1000 O O . GLY A 1 133 ? 26.939 -0.153 -0.665 1.00 85.94 133 GLY A O 1
ATOM 1001 N N . ILE A 1 134 ? 24.958 -1.214 -0.800 1.00 86.50 134 ILE A N 1
ATOM 1002 C CA . ILE A 1 134 ? 25.517 -2.566 -0.849 1.00 86.50 134 ILE A CA 1
ATOM 1003 C C . ILE A 1 134 ? 26.454 -2.676 -2.064 1.00 86.50 134 ILE A C 1
ATOM 1005 O O . ILE A 1 134 ? 26.199 -2.086 -3.114 1.00 86.50 134 ILE A O 1
ATOM 1009 N N . PHE A 1 135 ? 27.582 -3.371 -1.896 1.00 88.81 135 PHE A N 1
ATOM 1010 C CA . PHE A 1 135 ? 28.640 -3.511 -2.910 1.00 88.81 135 PHE A CA 1
ATOM 1011 C C . PHE A 1 135 ? 29.225 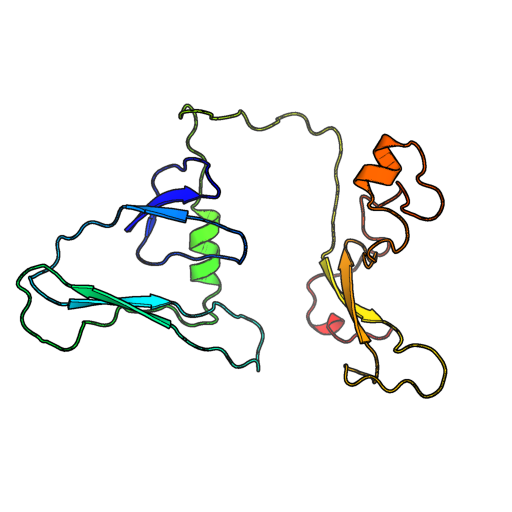-2.181 -3.426 1.00 88.81 135 PHE A C 1
ATOM 1013 O O . PHE A 1 135 ? 29.773 -2.134 -4.524 1.00 88.81 135 PHE A O 1
ATOM 1020 N N . GLY A 1 136 ? 29.112 -1.092 -2.654 1.00 88.25 136 GLY A N 1
ATOM 1021 C CA . GLY A 1 136 ? 29.588 0.231 -3.073 1.00 88.25 136 GLY A CA 1
ATOM 1022 C C . GLY A 1 136 ? 28.754 0.844 -4.201 1.00 88.25 136 GLY A C 1
ATOM 1023 O O . GLY A 1 136 ? 29.227 1.735 -4.904 1.00 88.25 136 GLY A O 1
ATOM 1024 N N . GLN A 1 137 ? 27.521 0.367 -4.390 1.00 90.06 137 GLN A N 1
ATOM 1025 C CA . GLN A 1 137 ? 26.604 0.825 -5.431 1.00 90.06 137 GLN A CA 1
ATOM 1026 C C . GLN A 1 137 ? 25.524 1.759 -4.870 1.00 90.06 137 GLN A C 1
ATOM 1028 O O . GLN A 1 137 ? 25.377 1.939 -3.658 1.00 90.06 137 GLN A O 1
ATOM 1033 N N . ARG A 1 138 ? 24.767 2.393 -5.764 1.00 91.31 138 ARG A N 1
ATOM 1034 C CA . ARG A 1 138 ? 23.591 3.203 -5.433 1.00 91.31 138 ARG A CA 1
ATOM 1035 C C . ARG A 1 138 ? 22.364 2.294 -5.324 1.00 91.31 138 ARG A C 1
ATOM 1037 O O . ARG A 1 138 ? 22.169 1.438 -6.176 1.00 91.31 138 ARG A O 1
ATOM 1044 N N . PHE A 1 139 ? 21.492 2.534 -4.344 1.00 91.94 139 PHE A N 1
ATOM 1045 C CA . PHE A 1 139 ? 20.167 1.910 -4.336 1.00 91.94 139 PHE A CA 1
ATOM 1046 C C . PHE A 1 139 ? 19.308 2.427 -5.494 1.00 91.94 139 PHE A C 1
ATOM 1048 O O . PHE A 1 139 ? 19.287 3.626 -5.792 1.00 91.94 139 PHE A O 1
ATOM 1055 N N . SER A 1 140 ? 18.588 1.512 -6.124 1.00 93.25 140 SER A N 1
ATOM 1056 C CA . SER A 1 140 ? 17.583 1.788 -7.140 1.00 93.25 140 SER A CA 1
ATOM 1057 C C . SER A 1 140 ? 16.367 0.895 -6.921 1.00 93.25 140 SER A C 1
ATOM 1059 O O . SER A 1 140 ? 16.363 0.024 -6.052 1.00 93.25 140 SER A O 1
ATOM 1061 N N . ALA A 1 141 ? 15.337 1.101 -7.725 1.00 95.06 141 ALA A N 1
ATOM 1062 C CA . ALA A 1 141 ? 14.203 0.204 -7.834 1.00 95.06 141 ALA A CA 1
ATOM 1063 C C . ALA A 1 141 ? 13.745 0.176 -9.290 1.00 95.06 141 ALA A C 1
ATOM 1065 O O . ALA A 1 141 ? 13.985 1.133 -10.033 1.00 95.06 141 ALA A O 1
ATOM 1066 N N . SER A 1 142 ? 13.118 -0.918 -9.700 1.00 95.94 142 SER A N 1
ATOM 1067 C CA . SER A 1 142 ? 12.671 -1.097 -11.078 1.00 95.94 142 SER A CA 1
ATOM 1068 C C . SER A 1 142 ? 11.313 -1.781 -11.169 1.00 95.94 142 SER A C 1
ATOM 1070 O O . SER A 1 142 ? 10.896 -2.504 -10.257 1.00 95.94 142 SER A O 1
ATOM 1072 N N . MET A 1 143 ? 10.640 -1.526 -12.291 1.00 97.75 143 MET A N 1
ATOM 1073 C CA . MET A 1 143 ? 9.487 -2.282 -12.770 1.00 97.75 143 MET A CA 1
ATOM 1074 C C . MET A 1 143 ? 9.889 -2.951 -14.084 1.00 97.75 143 MET A C 1
ATOM 1076 O O . MET A 1 143 ? 10.339 -2.255 -14.987 1.00 97.75 143 MET A O 1
ATOM 1080 N N . ASN A 1 144 ? 9.801 -4.278 -14.190 1.00 96.94 144 ASN A N 1
ATOM 1081 C CA . ASN A 1 144 ? 10.295 -5.035 -15.354 1.00 96.94 144 ASN A CA 1
ATOM 1082 C C . ASN A 1 144 ? 11.741 -4.697 -15.757 1.00 96.94 144 ASN A C 1
ATOM 1084 O O . ASN A 1 144 ? 12.076 -4.644 -16.936 1.00 96.94 144 ASN A O 1
ATOM 1088 N N . ASN A 1 145 ? 12.609 -4.507 -14.757 1.00 95.12 145 ASN A N 1
ATOM 1089 C CA . ASN A 1 145 ? 14.008 -4.098 -14.918 1.00 95.12 145 ASN A CA 1
ATOM 1090 C C . ASN A 1 145 ? 14.211 -2.691 -15.525 1.00 95.12 145 ASN A C 1
ATOM 1092 O O . ASN A 1 145 ? 15.338 -2.303 -15.819 1.00 95.12 145 ASN A O 1
ATOM 1096 N N . GLU A 1 146 ? 13.151 -1.888 -15.627 1.00 95.81 146 GLU A N 1
ATOM 1097 C CA . GLU A 1 146 ? 13.230 -0.475 -15.986 1.00 95.81 146 GLU A CA 1
ATOM 1098 C C . GLU A 1 146 ? 13.198 0.397 -14.726 1.00 95.81 146 GLU A C 1
ATOM 1100 O O . GLU A 1 146 ? 12.239 0.396 -13.947 1.00 95.81 146 GLU A O 1
ATOM 1105 N N . SER A 1 147 ? 14.274 1.152 -14.497 1.00 95.94 147 SER A N 1
ATOM 1106 C CA . SER A 1 147 ? 14.375 2.102 -13.386 1.00 95.94 147 SER A CA 1
ATOM 1107 C C . SER A 1 147 ? 13.936 3.486 -13.856 1.00 95.94 147 SER A C 1
ATOM 1109 O O . SER A 1 147 ? 14.698 4.182 -14.530 1.00 95.94 147 SER A O 1
ATOM 1111 N N . PHE A 1 148 ? 12.737 3.918 -13.459 1.00 95.50 148 PHE A N 1
ATOM 1112 C CA . PHE A 1 148 ? 12.184 5.202 -13.889 1.00 95.50 148 PHE A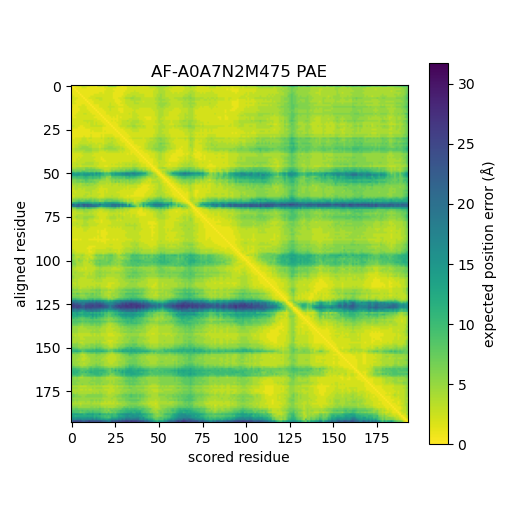 CA 1
ATOM 1113 C C . PHE A 1 148 ? 13.071 6.384 -13.466 1.00 95.50 148 PHE A C 1
ATOM 1115 O O . PHE A 1 148 ? 13.401 6.554 -12.289 1.00 95.50 148 PHE A O 1
ATOM 1122 N N . GLN A 1 149 ? 13.441 7.224 -14.433 1.00 93.56 149 GLN A N 1
ATOM 1123 C CA . GLN A 1 149 ? 14.166 8.470 -14.198 1.00 93.56 149 GLN A CA 1
ATOM 1124 C C . GLN A 1 149 ? 13.277 9.649 -14.572 1.00 93.56 149 GLN A C 1
ATOM 1126 O O . GLN A 1 149 ? 12.721 9.697 -15.667 1.00 93.56 149 GLN A O 1
ATOM 1131 N N . LEU A 1 150 ? 13.162 10.618 -13.662 1.00 94.00 150 LEU A N 1
ATOM 1132 C CA . LEU A 1 150 ? 12.391 11.827 -13.923 1.00 94.00 150 LEU A CA 1
ATOM 1133 C C . LEU A 1 150 ? 13.003 12.596 -15.106 1.00 94.00 150 LEU A C 1
ATOM 1135 O O . LEU A 1 150 ? 14.211 12.854 -15.097 1.00 94.00 150 LEU A O 1
ATOM 1139 N N . PRO A 1 151 ? 12.194 13.007 -16.099 1.00 93.75 151 PRO A N 1
ATOM 1140 C CA . PRO A 1 151 ? 12.687 13.837 -17.186 1.00 93.75 151 PRO A CA 1
ATOM 1141 C C . PRO A 1 151 ? 13.246 15.167 -16.670 1.00 93.75 151 PRO A C 1
ATOM 1143 O O . PRO A 1 151 ? 12.679 15.790 -15.775 1.00 93.75 151 PRO A O 1
ATOM 1146 N N . SER A 1 152 ? 14.336 15.640 -17.276 1.00 92.31 152 SER A N 1
ATOM 1147 C CA . SER A 1 152 ? 15.018 16.876 -16.864 1.00 92.31 152 SER A CA 1
ATOM 1148 C C . SER A 1 152 ? 14.601 18.125 -17.648 1.00 92.31 152 SER A C 1
ATOM 1150 O O . SER A 1 152 ? 14.900 19.237 -17.222 1.00 92.31 152 SER A O 1
ATOM 1152 N N . LYS A 1 153 ? 13.939 17.960 -18.803 1.00 89.31 153 LYS A N 1
ATOM 1153 C CA . LYS A 1 153 ? 13.589 19.062 -19.720 1.00 89.31 153 LYS A CA 1
ATOM 1154 C C . LYS A 1 153 ? 12.138 19.519 -19.588 1.00 89.31 153 LYS A C 1
ATOM 1156 O O . LYS A 1 153 ? 11.885 20.692 -19.351 1.00 89.31 153 LYS A O 1
ATOM 1161 N N . LEU A 1 154 ? 11.197 18.599 -19.792 1.00 94.56 154 LEU A N 1
ATOM 1162 C CA . LEU A 1 154 ? 9.753 18.840 -19.771 1.00 94.56 154 LEU A CA 1
ATOM 1163 C C . LEU A 1 154 ? 9.083 17.752 -18.942 1.00 94.56 154 LEU A C 1
ATOM 1165 O O . LEU A 1 154 ? 9.559 16.618 -18.925 1.00 94.56 154 LEU A O 1
ATOM 1169 N N . SER A 1 155 ? 7.948 18.063 -18.317 1.00 95.62 155 SER A N 1
ATOM 1170 C CA . SER A 1 155 ? 7.101 17.005 -17.766 1.00 95.62 155 SER A CA 1
ATOM 1171 C C . SER A 1 155 ? 6.597 16.102 -18.897 1.00 95.62 155 SER A C 1
ATOM 1173 O O . SER A 1 155 ? 6.380 16.560 -20.024 1.00 95.62 155 SER A O 1
ATOM 1175 N N . MET A 1 156 ? 6.371 14.818 -18.600 1.00 96.06 156 MET A N 1
ATOM 1176 C CA . MET A 1 156 ? 5.817 13.882 -19.587 1.00 96.06 156 MET A CA 1
ATOM 1177 C C . MET A 1 156 ? 4.473 14.374 -20.135 1.00 96.06 156 MET A C 1
ATOM 1179 O O . MET A 1 156 ? 4.247 14.295 -21.338 1.00 96.06 156 MET A O 1
ATOM 1183 N N . LEU A 1 157 ? 3.623 14.960 -19.281 1.00 96.62 157 LEU A N 1
ATOM 1184 C CA . LEU A 1 157 ? 2.327 15.514 -19.680 1.00 96.62 157 LEU A CA 1
ATOM 1185 C C . LEU A 1 157 ? 2.473 16.667 -20.683 1.00 96.62 157 LEU A C 1
ATOM 1187 O O . LEU A 1 157 ? 1.775 16.697 -21.696 1.00 96.62 157 LEU A O 1
ATOM 1191 N N . GLN A 1 158 ? 3.398 17.601 -20.441 1.00 96.44 158 GLN A N 1
ATOM 1192 C CA . GLN A 1 158 ? 3.643 18.709 -21.366 1.00 96.44 158 GLN A CA 1
ATOM 1193 C C . GLN A 1 158 ? 4.234 18.214 -22.690 1.00 96.44 158 GLN A C 1
ATOM 1195 O O . GLN A 1 158 ? 3.818 18.659 -23.761 1.00 96.44 158 GLN A O 1
ATOM 1200 N N . ALA A 1 159 ? 5.188 17.286 -22.631 1.00 96.31 159 ALA A N 1
ATOM 1201 C CA . ALA A 1 159 ? 5.791 16.669 -23.808 1.00 96.31 159 ALA A CA 1
ATOM 1202 C C . ALA A 1 159 ? 4.764 15.885 -24.645 1.00 96.31 159 ALA A C 1
ATOM 1204 O O . ALA A 1 159 ? 4.780 15.968 -25.870 1.00 96.31 159 ALA A O 1
ATOM 1205 N N . PHE A 1 160 ? 3.832 15.182 -23.995 1.00 96.19 160 PHE A N 1
ATOM 1206 C CA . PHE A 1 160 ? 2.697 14.531 -24.646 1.00 96.19 160 PHE A CA 1
ATOM 1207 C C . PHE A 1 160 ? 1.781 15.543 -25.340 1.00 96.19 160 PHE A C 1
ATOM 1209 O O . PHE A 1 160 ? 1.580 15.453 -26.547 1.00 96.19 160 PHE A O 1
ATOM 1216 N N . TYR A 1 161 ? 1.295 16.554 -24.617 1.00 96.75 161 TYR A N 1
ATOM 1217 C CA . TYR A 1 161 ? 0.339 17.521 -25.167 1.00 96.75 161 TYR A CA 1
ATOM 1218 C C . TYR A 1 161 ? 0.921 18.361 -26.316 1.00 96.75 161 TYR A C 1
ATOM 1220 O O . TYR A 1 161 ? 0.221 18.719 -27.258 1.00 96.75 161 TYR A O 1
ATOM 1228 N N . SER A 1 162 ? 2.220 18.662 -26.257 1.00 96.06 162 SER A N 1
ATOM 1229 C CA . SER A 1 162 ? 2.929 19.406 -27.306 1.00 96.06 162 SER A CA 1
ATOM 1230 C C . SER A 1 162 ? 3.436 18.536 -28.462 1.00 96.06 162 SER A C 1
ATOM 1232 O O . SER A 1 162 ? 4.109 19.057 -29.351 1.00 96.06 162 SER A O 1
ATOM 1234 N N . ASN A 1 163 ? 3.143 17.228 -28.466 1.00 93.19 163 ASN A N 1
ATOM 1235 C CA . ASN A 1 163 ? 3.683 16.252 -29.421 1.00 93.19 163 ASN A CA 1
ATOM 1236 C C . ASN A 1 163 ? 5.226 16.259 -29.510 1.00 93.19 163 ASN A C 1
ATOM 1238 O O . ASN A 1 163 ? 5.805 15.965 -30.556 1.00 93.19 163 ASN A O 1
ATOM 1242 N N . ASN A 1 164 ? 5.911 16.574 -28.407 1.00 93.75 164 ASN A N 1
ATOM 1243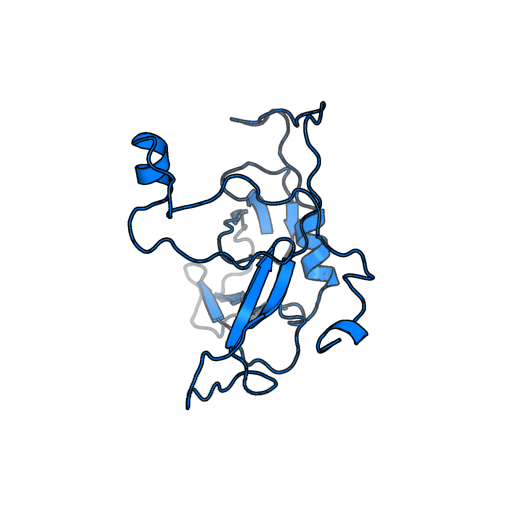 C CA . ASN A 1 164 ? 7.367 16.653 -28.321 1.00 93.75 164 ASN A CA 1
ATOM 1244 C C . ASN A 1 164 ? 7.922 15.670 -27.280 1.00 93.75 164 ASN A C 1
ATOM 1246 O O . ASN A 1 164 ? 8.365 16.059 -26.199 1.00 93.75 164 ASN A O 1
ATOM 1250 N N . LYS A 1 165 ? 7.903 14.375 -27.614 1.00 92.25 165 LYS A N 1
ATOM 1251 C CA . LYS A 1 165 ? 8.434 13.310 -26.744 1.00 92.25 165 LYS A CA 1
ATOM 1252 C C . LYS A 1 165 ? 9.951 13.102 -26.843 1.00 92.25 165 LYS A C 1
ATOM 1254 O O . LYS A 1 165 ? 10.531 12.444 -25.981 1.00 92.25 165 LYS A O 1
ATOM 1259 N N . MET A 1 166 ? 10.604 13.630 -27.887 1.00 92.62 166 MET A N 1
ATOM 1260 C CA . MET A 1 166 ? 12.011 13.329 -28.176 1.00 92.62 166 MET A CA 1
ATOM 1261 C C . MET A 1 166 ? 12.936 13.770 -27.038 1.00 92.62 166 MET A C 1
ATOM 1263 O O . MET A 1 166 ? 13.039 14.950 -26.706 1.00 92.62 166 MET A O 1
ATOM 1267 N N . GLY A 1 167 ? 13.640 12.798 -26.454 1.00 90.31 167 GLY A N 1
ATOM 1268 C CA . GLY A 1 167 ? 14.535 13.023 -25.321 1.00 90.31 167 GLY A CA 1
ATOM 1269 C C . GLY A 1 167 ? 13.822 13.334 -24.000 1.00 90.31 167 GLY A C 1
ATOM 1270 O O . GLY A 1 167 ? 14.472 13.875 -23.105 1.00 90.31 167 GLY A O 1
ATOM 1271 N N . VAL A 1 168 ? 12.519 13.037 -23.886 1.00 95.06 168 VAL A N 1
ATOM 1272 C CA . VAL A 1 168 ? 11.737 13.167 -22.642 1.00 95.06 168 VAL A CA 1
ATOM 1273 C C . VAL A 1 168 ? 11.302 11.798 -22.120 1.00 95.06 168 VAL A C 1
ATOM 1275 O O . VAL A 1 168 ? 11.591 11.483 -20.972 1.00 95.06 168 VAL A O 1
ATOM 1278 N N . TYR A 1 169 ? 10.623 10.993 -22.941 1.00 94.62 169 TYR A N 1
ATOM 1279 C CA . TYR A 1 169 ? 10.169 9.646 -22.575 1.00 94.62 169 TYR A CA 1
ATOM 1280 C C . TYR A 1 169 ? 10.047 8.740 -23.806 1.00 94.62 169 TYR A C 1
ATOM 1282 O O . TYR A 1 169 ? 9.938 9.220 -24.940 1.00 94.62 169 TYR A O 1
ATOM 1290 N N . THR A 1 170 ? 10.044 7.430 -23.575 1.00 95.50 170 THR A N 1
ATOM 1291 C CA . THR A 1 170 ? 9.766 6.397 -24.579 1.00 95.50 170 THR A CA 1
ATOM 1292 C C . THR A 1 170 ? 8.383 5.781 -24.342 1.00 95.50 170 THR A C 1
ATOM 1294 O O . THR A 1 170 ? 7.746 6.032 -23.321 1.00 95.50 170 THR A O 1
ATOM 1297 N N . THR A 1 171 ? 7.861 5.046 -25.324 1.00 94.81 171 THR A N 1
ATOM 1298 C CA . THR A 1 171 ? 6.490 4.492 -25.312 1.00 94.81 171 THR A CA 1
ATOM 1299 C C . THR A 1 171 ? 6.503 2.970 -25.445 1.00 94.81 171 THR A C 1
ATOM 1301 O O . THR A 1 171 ? 5.646 2.404 -26.112 1.00 94.81 171 THR A O 1
ATOM 1304 N N . ASP A 1 172 ? 7.537 2.341 -24.901 1.00 96.00 172 ASP A N 1
ATOM 1305 C CA . ASP A 1 172 ? 7.912 0.936 -25.079 1.00 96.00 172 ASP A CA 1
ATOM 1306 C C . ASP A 1 172 ? 8.163 0.236 -23.734 1.00 96.00 172 ASP A C 1
ATOM 1308 O O . ASP A 1 172 ? 8.931 -0.720 -23.660 1.00 96.00 172 ASP A O 1
ATOM 1312 N N . PHE A 1 173 ? 7.520 0.714 -22.661 1.00 97.69 173 PHE A N 1
ATOM 1313 C CA . PHE A 1 173 ? 7.565 0.027 -21.374 1.00 97.69 173 PHE A CA 1
ATOM 1314 C C . PHE A 1 173 ? 7.029 -1.405 -21.543 1.00 97.69 173 PHE A C 1
ATOM 1316 O O . PHE A 1 173 ? 5.947 -1.570 -22.107 1.00 97.69 173 PHE A O 1
ATOM 1323 N N . PRO A 1 174 ? 7.769 -2.435 -21.101 1.00 97.88 174 PRO A N 1
ATOM 1324 C CA . PRO A 1 174 ? 7.469 -3.803 -21.490 1.00 97.88 174 PRO A CA 1
ATOM 1325 C C . PRO A 1 174 ? 6.338 -4.410 -20.657 1.00 97.88 174 PRO A C 1
ATOM 1327 O O . PRO A 1 174 ? 6.332 -4.320 -19.425 1.00 97.88 174 PRO A O 1
ATOM 1330 N N . ASP A 1 175 ? 5.450 -5.147 -21.325 1.00 98.31 175 ASP A N 1
ATOM 1331 C CA . ASP A 1 175 ? 4.368 -5.892 -20.670 1.00 98.31 175 ASP A CA 1
ATOM 1332 C C . ASP A 1 175 ? 4.875 -7.038 -19.799 1.00 98.31 175 ASP A C 1
ATOM 1334 O O . ASP A 1 175 ? 4.175 -7.471 -18.895 1.00 98.31 175 ASP A O 1
ATOM 1338 N N . ASN A 1 176 ? 6.079 -7.554 -20.057 1.00 98.31 176 ASN A N 1
ATOM 1339 C CA . ASN A 1 176 ? 6.666 -8.685 -19.342 1.00 98.31 176 ASN A CA 1
ATOM 1340 C C . ASN A 1 176 ? 8.119 -8.378 -18.950 1.00 98.31 176 ASN A C 1
ATOM 1342 O O . ASN A 1 176 ? 8.797 -7.626 -19.654 1.00 98.31 176 ASN A O 1
ATOM 1346 N N . PRO A 1 177 ? 8.646 -8.971 -17.864 1.00 97.19 177 PRO A N 1
ATOM 1347 C CA . PRO A 1 177 ? 10.041 -8.815 -17.495 1.00 97.19 177 PRO A CA 1
ATOM 1348 C C . PRO A 1 177 ? 10.943 -9.399 -18.589 1.00 97.19 177 PRO A C 1
ATOM 1350 O O . PRO A 1 177 ? 10.638 -10.459 -19.140 1.00 97.19 177 PRO A O 1
ATOM 1353 N N . PRO A 1 178 ? 12.098 -8.772 -18.867 1.00 95.50 178 PRO A N 1
ATOM 1354 C CA . PRO A 1 178 ? 13.013 -9.238 -19.909 1.00 95.50 178 PRO A CA 1
ATOM 1355 C C . PRO A 1 178 ? 13.678 -10.583 -19.575 1.00 95.50 178 PRO A C 1
ATOM 1357 O O . PRO A 1 178 ? 14.233 -11.232 -20.459 1.00 95.50 178 PRO A O 1
ATOM 1360 N N . LEU A 1 179 ? 13.631 -11.007 -18.306 1.00 94.50 179 LEU A N 1
ATOM 1361 C CA . LEU A 1 179 ? 14.171 -12.274 -17.826 1.00 94.50 179 LEU A CA 1
ATOM 1362 C C . LEU A 1 179 ? 13.161 -12.977 -16.912 1.00 94.50 179 LEU A C 1
ATOM 1364 O O . LEU A 1 179 ? 12.607 -12.375 -15.988 1.00 94.50 179 LEU A O 1
ATOM 1368 N N . VAL A 1 180 ? 12.967 -14.277 -17.146 1.00 95.50 180 VAL A N 1
ATOM 1369 C CA . VAL A 1 180 ? 12.134 -15.146 -16.308 1.00 95.50 180 VAL A CA 1
ATOM 1370 C C . VAL A 1 180 ? 13.005 -15.956 -15.363 1.00 95.50 180 VAL A C 1
ATOM 1372 O O . VAL A 1 180 ? 13.943 -16.628 -15.787 1.00 95.50 180 VAL A O 1
ATOM 1375 N N . PHE A 1 181 ? 12.680 -15.893 -14.076 1.00 93.19 181 PHE A N 1
ATOM 1376 C CA . PHE A 1 181 ? 13.344 -16.632 -13.009 1.00 93.19 181 PHE A CA 1
ATOM 1377 C C . PHE A 1 181 ? 12.362 -16.862 -11.852 1.00 93.19 181 PHE A C 1
ATOM 1379 O O . PHE A 1 181 ? 11.218 -16.414 -11.899 1.00 93.19 181 PHE A O 1
ATOM 1386 N N . ASP A 1 182 ? 12.794 -17.558 -10.800 1.00 95.00 182 ASP A N 1
ATOM 1387 C CA . ASP A 1 182 ? 12.012 -17.664 -9.565 1.00 95.00 182 ASP A CA 1
ATOM 1388 C C . ASP A 1 182 ? 12.035 -16.322 -8.807 1.00 95.00 182 ASP A C 1
ATOM 1390 O O . ASP A 1 182 ? 12.910 -16.062 -7.975 1.00 95.00 182 ASP A O 1
ATOM 1394 N N . TYR A 1 183 ? 11.082 -15.445 -9.138 1.00 93.69 183 TYR A N 1
ATOM 1395 C CA . TYR A 1 183 ? 10.999 -14.058 -8.659 1.00 93.69 183 TYR A CA 1
ATOM 1396 C C . TYR A 1 183 ? 10.945 -13.918 -7.134 1.00 93.69 183 TYR A C 1
ATOM 1398 O O . TYR A 1 183 ? 11.289 -12.865 -6.600 1.00 93.69 183 TYR A O 1
ATOM 1406 N N . THR A 1 184 ? 10.515 -14.965 -6.432 1.00 93.06 184 THR A N 1
ATOM 1407 C CA . THR A 1 184 ? 10.298 -14.950 -4.979 1.00 93.06 184 THR A CA 1
ATOM 1408 C C . THR A 1 184 ? 11.318 -15.773 -4.200 1.00 93.06 184 THR A C 1
ATOM 1410 O O . THR A 1 184 ? 11.213 -15.867 -2.977 1.00 93.06 184 THR A O 1
ATOM 1413 N N . ASN A 1 185 ? 12.318 -16.352 -4.870 1.00 93.56 185 ASN A N 1
ATOM 1414 C CA . ASN A 1 185 ? 13.361 -17.116 -4.199 1.00 93.56 185 ASN A CA 1
ATOM 1415 C C . ASN A 1 185 ? 14.255 -16.206 -3.335 1.00 93.56 185 ASN A C 1
ATOM 1417 O O . ASN A 1 185 ? 14.940 -15.335 -3.883 1.00 93.56 185 ASN A O 1
ATOM 1421 N N . PRO A 1 186 ? 14.347 -16.424 -2.010 1.00 88.25 186 PRO A N 1
ATOM 1422 C CA . PRO A 1 186 ? 15.208 -15.617 -1.146 1.00 88.25 186 PRO A CA 1
ATOM 1423 C C . PRO A 1 186 ? 16.692 -15.658 -1.540 1.00 88.25 186 PRO A C 1
ATOM 1425 O O . PRO A 1 186 ? 17.420 -14.702 -1.274 1.00 88.25 186 PRO A O 1
ATOM 1428 N N . SER A 1 187 ?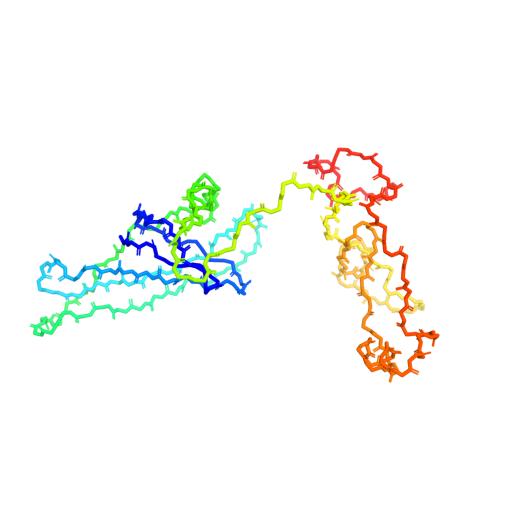 17.148 -16.724 -2.210 1.00 89.50 187 SER A N 1
ATOM 1429 C CA . SER A 1 187 ? 18.525 -16.842 -2.705 1.00 89.50 187 SER A CA 1
ATOM 1430 C C . SER A 1 187 ? 18.884 -15.798 -3.772 1.00 89.50 187 SER A C 1
ATOM 1432 O O . SER A 1 187 ? 20.067 -15.583 -4.024 1.00 89.50 187 SER A O 1
ATOM 1434 N N . ASN A 1 188 ? 17.898 -15.105 -4.352 1.00 87.62 188 ASN A N 1
ATOM 1435 C CA . ASN A 1 188 ? 18.125 -14.058 -5.349 1.00 87.62 188 ASN A CA 1
ATOM 1436 C C . ASN A 1 188 ? 18.410 -12.667 -4.747 1.00 87.62 188 ASN A C 1
ATOM 1438 O O . ASN A 1 188 ? 18.859 -11.786 -5.474 1.00 87.62 188 ASN A O 1
ATOM 1442 N N . ALA A 1 189 ? 18.204 -12.450 -3.440 1.00 80.75 189 ALA A N 1
ATOM 1443 C CA . ALA A 1 189 ? 18.179 -11.115 -2.817 1.00 80.75 189 ALA A CA 1
ATOM 1444 C C . ALA A 1 189 ? 19.482 -10.292 -2.926 1.00 80.75 189 ALA A C 1
ATOM 1446 O O . ALA A 1 189 ? 19.460 -9.082 -2.710 1.00 80.75 189 ALA A O 1
ATOM 1447 N N . LEU A 1 190 ? 20.611 -10.929 -3.247 1.00 81.56 190 LEU A N 1
ATOM 1448 C CA . LEU A 1 190 ? 21.919 -10.291 -3.451 1.00 81.56 190 LEU A CA 1
ATOM 1449 C C . LEU A 1 190 ? 22.678 -10.915 -4.629 1.00 81.56 190 LEU A C 1
ATOM 1451 O O . LEU A 1 190 ? 23.911 -10.892 -4.660 1.00 81.56 190 LEU A O 1
ATOM 1455 N N . ASN A 1 191 ? 21.952 -11.521 -5.570 1.00 78.44 191 ASN A N 1
ATOM 1456 C CA . ASN A 1 191 ? 22.578 -12.129 -6.730 1.00 78.44 191 ASN A CA 1
ATOM 1457 C C . ASN A 1 191 ? 23.235 -11.039 -7.599 1.00 78.44 191 ASN A C 1
ATOM 1459 O O . 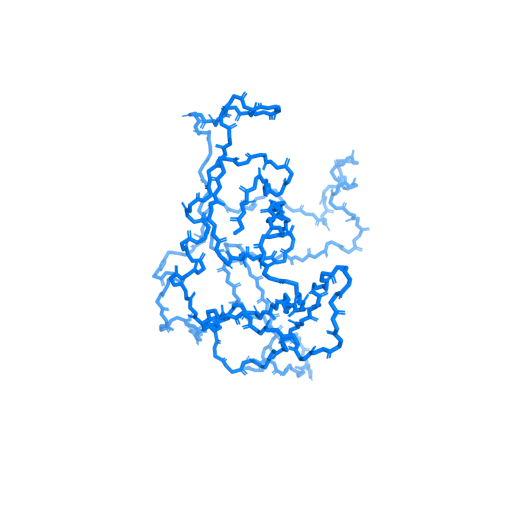ASN A 1 191 ? 22.593 -10.052 -7.946 1.00 78.44 191 ASN A O 1
ATOM 1463 N N . GLN A 1 192 ? 24.523 -11.210 -7.900 1.00 69.56 192 GLN A N 1
ATOM 1464 C CA . GLN A 1 192 ? 25.311 -10.315 -8.762 1.00 69.56 192 GLN A CA 1
ATOM 1465 C C . GLN A 1 192 ? 25.541 -10.892 -10.168 1.00 69.56 192 GLN A C 1
ATOM 1467 O O . GLN A 1 192 ? 26.257 -10.275 -10.956 1.00 69.56 192 GLN A O 1
ATOM 1472 N N . SER A 1 193 ? 25.026 -12.099 -10.427 1.00 60.66 193 SER A N 1
ATOM 1473 C CA . SER A 1 193 ? 25.231 -12.845 -11.674 1.00 60.66 193 SER A CA 1
ATOM 1474 C C . SER A 1 193 ? 24.474 -12.227 -12.840 1.00 60.66 193 SER A C 1
ATOM 1476 O O . SER A 1 193 ? 23.346 -11.738 -12.605 1.00 60.66 193 SER A O 1
#

Solvent-accessible surface area (backbone atoms only — not comparable to full-atom values): 12755 Å² total; per-residue (Å²): 74,34,36,44,29,45,72,93,37,56,29,47,78,38,78,43,91,72,87,84,81,57,94,92,64,48,74,45,65,56,72,81,94,81,70,78,85,32,40,34,43,46,74,50,66,65,80,49,82,75,82,92,72,89,82,76,71,50,74,50,77,49,68,42,91,88,39,70,98,64,85,52,48,77,70,92,74,78,63,44,59,45,55,69,62,53,51,52,53,64,73,63,64,43,73,31,85,88,42,90,90,55,74,84,80,84,88,74,82,93,78,82,70,50,78,47,74,45,80,45,74,37,81,49,64,77,87,89,52,81,34,92,36,77,98,48,16,30,81,43,49,27,51,36,84,45,60,86,72,83,53,89,85,48,55,70,67,57,20,57,77,68,75,50,39,85,97,51,64,84,92,72,84,65,47,50,44,90,69,89,73,74,86,80,47,74,86,56,80,79,63,86,126

Sequence (193 aa):
MKVVAIDAAYTETYITDVIILSPGQTTDVLFTADQPLGSYYMAARPYFSAQGLPFDNTSGIIVYQGAKSATPIMPALPAFNDTPTAYKFYTNLTGFPGGPHWVPVPLQVDEHMFITFGNSLAPCGGGSANCRGIFGQRFSASMNNESFQLPSKLSMLQAFYSNNKMGVYTTDFPDNPPLVFDYTNPSNALNQS

Secondary structure (DSSP, 8-state):
-EEEEETTEEEEEEE-S-----TT--EEEE----S-SSEEEEEE-----SSS-----EEEEEE-TT--S-PPBPP-PPPTT-HHHHHHHHHT--B-TTSTT--PPP-S-S------EEEEEE---SSS----SGGGPEEEEEETTB-----SSS-HHHHHHTT--TTT--S---SS-SS-S-TT-GGGTT---

Nearest PDB structures (foldseek):
  6klg-assembly1_A  TM=9.402E-01  e=8.684E-11  Zea mays
  1aoz-assembly1_A  TM=8.279E-01  e=2.188E-04  Cucurbita melopepo
  2hrh-assembly1_A  TM=7.122E-01  e=8.245E-02  Coriolopsis trogii